Protein AF-A0A8X6F7P1-F1 (afdb_monomer)

pLDDT: mean 84.21, std 10.49, range [50.31, 97.12]

Mean predicted aligned error: 12.17 Å

Radius of gyration: 25.13 Å; Cα contacts (8 Å, |Δi|>4): 102; chains: 1; bounding box: 61×48×55 Å

Secondary structure (DSSP, 8-state):
-HHHHHHHHTTT---------SS--SS---SHHHHHHHHHHHHHHHHTSGGGT---S------GGGT-TTSPPB---HHHHHHHHHHHHHHHHHHHHHHHHHHHHTTS-S---HHHHHHHHHHHHHHHHHHHHHHHHHTT---BTT--GGGGHHHHHHHHTTS---TTHHHHHHHHHHTT-

Foldseek 3Di:
DVVVVCVVCVVPDDDADDDDDQFDDPDDDRDPVSVVVCVVCVQVRCCVPPNNPRDDPDDDDDDCCVVPVPDFDQDADPLNVVLVVLLVQLLCLLVVLLVVLVVVVVVDDPDDPPVLVVVSVVLNVLSVVLNVQSVVLVVPADRTPPGDSCSCVSNQCSSQPPHHNDGSVSVVVSVVSSVVD

Structure (mmCIF, N/CA/C/O backbone):
data_AF-A0A8X6F7P1-F1
#
_entry.id   AF-A0A8X6F7P1-F1
#
loop_
_atom_site.group_PDB
_atom_site.id
_atom_site.type_symbol
_atom_site.label_atom_id
_atom_site.label_alt_id
_atom_site.label_comp_id
_atom_site.label_asym_id
_atom_site.label_entity_id
_atom_site.label_seq_id
_atom_site.pdbx_PDB_ins_code
_atom_site.Cartn_x
_atom_site.Cartn_y
_atom_site.Cartn_z
_atom_site.occupancy
_atom_site.B_iso_or_equiv
_atom_site.auth_seq_id
_atom_site.auth_comp_id
_atom_site.auth_asym_id
_atom_site.auth_atom_id
_atom_site.pdbx_PDB_model_num
ATOM 1 N N . ASN A 1 1 ? 27.007 23.995 25.698 1.00 50.31 1 ASN A N 1
ATOM 2 C CA . ASN A 1 1 ? 27.772 22.918 25.026 1.00 50.31 1 ASN A CA 1
ATOM 3 C C . ASN A 1 1 ? 27.408 22.748 23.554 1.00 50.31 1 ASN A C 1
ATOM 5 O O . ASN A 1 1 ? 28.320 22.518 22.780 1.00 50.31 1 ASN A O 1
ATOM 9 N N . PHE A 1 2 ? 26.145 22.916 23.140 1.00 56.28 2 PHE A N 1
ATOM 10 C CA . PHE A 1 2 ? 25.732 22.734 21.737 1.00 56.28 2 PHE A CA 1
ATOM 11 C C . PHE A 1 2 ? 26.192 23.826 20.756 1.00 56.28 2 PHE A C 1
ATOM 13 O O . PHE A 1 2 ? 26.519 23.504 19.622 1.00 56.28 2 PHE A O 1
ATOM 20 N N . SER A 1 3 ? 26.327 25.081 21.194 1.00 61.41 3 SER A N 1
ATOM 21 C CA . SER A 1 3 ? 26.794 26.184 20.333 1.00 61.41 3 SER A CA 1
ATOM 22 C C . SER A 1 3 ? 28.209 25.966 19.780 1.00 61.41 3 SER A C 1
ATOM 24 O O . SER A 1 3 ? 28.494 26.360 18.658 1.00 61.41 3 SER A O 1
ATOM 26 N N . ARG A 1 4 ? 29.078 25.277 20.536 1.00 63.47 4 ARG A N 1
ATOM 27 C CA . ARG A 1 4 ? 30.415 24.873 20.065 1.00 63.47 4 ARG A CA 1
ATOM 28 C C . ARG A 1 4 ? 30.343 23.816 18.963 1.00 63.47 4 ARG A C 1
ATOM 30 O O . ARG A 1 4 ? 31.041 23.925 17.971 1.00 63.47 4 ARG A O 1
ATOM 37 N N . LEU A 1 5 ? 29.449 22.838 19.113 1.00 64.56 5 LEU A N 1
ATOM 38 C CA . LEU A 1 5 ? 29.264 21.767 18.133 1.00 64.56 5 LEU A CA 1
ATOM 39 C C . LEU A 1 5 ? 28.768 22.306 16.777 1.00 64.56 5 LEU A C 1
ATOM 41 O O . LEU A 1 5 ? 29.170 21.811 15.733 1.00 64.56 5 LEU A O 1
ATOM 45 N N . GLN A 1 6 ? 27.905 23.328 16.792 1.00 64.25 6 GLN A N 1
ATOM 46 C CA . GLN A 1 6 ? 27.397 23.995 15.587 1.00 64.25 6 GLN A CA 1
ATOM 47 C C . GLN A 1 6 ? 28.485 24.806 14.869 1.00 64.25 6 GLN A C 1
ATOM 49 O O . GLN A 1 6 ? 28.527 24.825 13.641 1.00 64.25 6 GLN A O 1
ATOM 54 N N . GLU A 1 7 ? 29.373 25.455 15.625 1.00 71.38 7 GLU A N 1
ATOM 55 C CA . GLU A 1 7 ? 30.511 26.204 15.082 1.00 71.38 7 GLU A CA 1
ATOM 56 C C . GLU A 1 7 ? 31.546 25.264 14.443 1.00 71.38 7 GLU A C 1
ATOM 58 O O . GLU A 1 7 ? 32.006 25.526 13.334 1.00 71.38 7 GLU A O 1
ATOM 63 N N . ASP A 1 8 ? 31.809 24.117 15.076 1.00 70.44 8 ASP A N 1
ATOM 64 C CA . ASP A 1 8 ? 32.764 23.110 14.595 1.00 70.44 8 ASP A CA 1
ATOM 65 C C . ASP A 1 8 ? 32.294 22.366 13.322 1.00 70.44 8 ASP A C 1
ATOM 67 O O . ASP A 1 8 ? 33.112 21.811 12.587 1.00 70.44 8 ASP A O 1
ATOM 71 N N . LEU A 1 9 ? 30.983 22.338 13.040 1.00 68.88 9 LEU A N 1
ATOM 72 C CA . LEU A 1 9 ? 30.378 21.555 11.945 1.00 68.88 9 LEU A CA 1
ATOM 73 C C . LEU A 1 9 ? 29.873 22.392 10.759 1.00 68.88 9 LEU A C 1
ATOM 75 O O . LEU A 1 9 ? 29.399 21.823 9.768 1.00 68.88 9 LEU A O 1
ATOM 79 N N . LYS A 1 10 ? 29.988 23.723 10.840 1.00 66.69 10 LYS A N 1
ATOM 80 C CA . LYS A 1 10 ? 29.401 24.687 9.894 1.00 66.69 10 LYS A CA 1
ATOM 81 C C . LYS A 1 10 ? 29.875 24.521 8.444 1.00 66.69 10 LYS A C 1
ATOM 83 O O . LYS A 1 10 ? 29.101 24.779 7.529 1.00 66.69 10 LYS A O 1
ATOM 88 N N . ASP A 1 11 ? 31.104 24.043 8.248 1.00 68.06 11 ASP A N 1
ATOM 89 C CA . ASP A 1 11 ? 31.711 23.851 6.920 1.00 68.06 11 ASP A CA 1
ATOM 90 C C . ASP A 1 11 ? 31.771 22.372 6.483 1.00 68.06 11 ASP A C 1
ATOM 92 O O . ASP A 1 11 ? 32.213 22.064 5.377 1.00 68.06 11 ASP A O 1
ATOM 96 N N . LEU A 1 12 ? 31.341 21.442 7.346 1.00 64.00 12 LEU A N 1
ATOM 97 C CA . LEU A 1 12 ? 31.466 19.990 7.138 1.00 64.00 12 LEU A CA 1
ATOM 98 C C . LEU A 1 12 ? 30.122 19.275 6.966 1.00 64.00 12 LEU A C 1
ATOM 100 O O . LEU A 1 12 ? 30.100 18.112 6.563 1.00 64.00 12 LEU A O 1
ATOM 104 N N . SER A 1 13 ? 29.004 19.933 7.278 1.00 61.88 13 SER A N 1
ATOM 105 C CA . SER A 1 13 ? 27.685 19.302 7.255 1.00 61.88 13 SER A CA 1
ATOM 106 C C . SER A 1 13 ? 26.588 20.269 6.822 1.00 61.88 13 SER A C 1
ATOM 108 O O . SER A 1 13 ? 26.609 21.446 7.169 1.00 61.88 13 SER A O 1
ATOM 110 N N . ASN A 1 14 ? 25.618 19.750 6.068 1.00 63.03 14 ASN A N 1
ATOM 111 C CA . ASN A 1 14 ? 24.365 20.438 5.792 1.00 63.03 14 ASN A CA 1
ATOM 112 C C . ASN A 1 14 ? 23.310 19.895 6.765 1.00 63.03 14 ASN A C 1
ATOM 114 O O . ASN A 1 14 ? 23.095 18.683 6.812 1.00 63.03 14 ASN A O 1
ATOM 118 N N . LEU A 1 15 ? 22.696 20.768 7.563 1.00 66.56 15 LEU A N 1
ATOM 119 C CA . LEU A 1 15 ? 21.668 20.390 8.529 1.00 66.56 15 LEU A CA 1
ATOM 120 C C . LEU A 1 15 ? 20.291 20.680 7.932 1.00 66.56 15 LEU A C 1
ATOM 122 O O . LEU A 1 15 ? 19.920 21.837 7.756 1.00 66.56 15 LEU A O 1
ATOM 126 N N . GLU A 1 16 ? 19.528 19.627 7.660 1.00 68.50 16 GLU A N 1
ATOM 127 C CA . GLU A 1 16 ? 18.127 19.729 7.259 1.00 68.50 16 GLU A CA 1
ATOM 128 C C . GLU A 1 16 ? 17.238 19.366 8.455 1.00 68.50 16 GLU A C 1
ATOM 130 O O . GLU A 1 16 ? 17.331 18.262 8.998 1.00 68.50 16 GLU A O 1
ATOM 135 N N . ILE A 1 17 ? 16.403 20.309 8.902 1.00 67.38 17 ILE A N 1
ATOM 136 C CA . ILE A 1 17 ? 15.489 20.114 10.033 1.00 67.38 17 ILE A CA 1
ATOM 137 C C . ILE A 1 17 ? 14.098 19.822 9.475 1.00 67.38 17 ILE A C 1
ATOM 139 O O . ILE A 1 17 ? 13.400 20.717 9.009 1.00 67.38 17 ILE A O 1
ATOM 143 N N . ASN A 1 18 ? 13.691 18.558 9.556 1.00 66.50 18 ASN A N 1
ATOM 144 C CA . ASN A 1 18 ? 12.333 18.130 9.242 1.00 66.50 18 ASN A CA 1
ATOM 145 C C . ASN A 1 18 ? 11.535 17.999 10.543 1.00 66.50 18 ASN A C 1
ATOM 147 O O . ASN A 1 18 ? 11.916 17.240 11.434 1.00 66.50 18 ASN A O 1
ATOM 151 N N . TYR A 1 19 ? 10.436 18.743 10.659 1.00 68.38 19 TYR A N 1
ATOM 152 C CA . TYR A 1 19 ? 9.617 18.790 11.869 1.00 68.38 19 TYR A CA 1
ATOM 153 C C . TYR A 1 19 ? 8.137 18.570 11.558 1.00 68.38 19 TYR A C 1
ATOM 155 O O . TYR A 1 19 ? 7.612 19.076 10.567 1.00 68.38 19 TYR A O 1
ATOM 163 N N . TYR A 1 20 ? 7.462 17.849 12.452 1.00 72.81 20 TYR A N 1
ATOM 164 C CA . TYR A 1 20 ? 6.043 17.532 12.363 1.00 72.81 20 TYR A CA 1
ATOM 165 C C . TYR A 1 20 ? 5.375 17.885 13.693 1.00 72.81 20 TYR A C 1
ATOM 167 O O . TYR A 1 20 ? 5.754 17.358 14.739 1.00 72.81 20 TYR A O 1
ATOM 175 N N . ALA A 1 21 ? 4.379 18.771 13.653 1.00 71.38 21 ALA A N 1
ATOM 176 C CA . ALA A 1 21 ? 3.571 19.146 14.810 1.00 71.38 21 ALA A CA 1
ATOM 177 C C . ALA A 1 21 ? 2.099 18.832 14.589 1.00 71.38 21 ALA A C 1
ATOM 179 O O . ALA A 1 21 ? 1.570 18.960 13.488 1.00 71.38 21 ALA A O 1
ATOM 180 N N . THR A 1 22 ? 1.427 18.508 15.690 1.00 70.56 22 THR A N 1
ATOM 181 C CA . THR A 1 22 ? -0.031 18.388 15.762 1.00 70.56 22 THR A CA 1
ATOM 182 C C . THR A 1 22 ? -0.720 19.729 16.035 1.00 70.56 22 THR A C 1
ATOM 184 O O . THR A 1 22 ? -1.926 19.841 15.839 1.00 70.56 22 THR A O 1
ATOM 187 N N . VAL A 1 23 ? 0.025 20.764 16.443 1.00 69.56 23 VAL A N 1
ATOM 188 C CA . VAL A 1 23 ? -0.480 22.127 16.680 1.00 69.56 23 VAL A CA 1
ATOM 189 C C . VAL A 1 23 ? -0.016 23.093 15.576 1.00 69.56 23 VAL A C 1
ATOM 191 O O . VAL A 1 23 ? 1.115 22.964 15.104 1.00 69.56 23 VAL A O 1
ATOM 194 N N . PRO A 1 24 ? -0.844 24.068 15.143 1.00 67.19 24 PRO A N 1
ATOM 195 C CA . PRO A 1 24 ? -0.442 25.039 14.128 1.00 67.19 24 PRO A CA 1
ATOM 196 C C . PRO A 1 24 ? 0.732 25.897 14.606 1.00 67.19 24 PRO A C 1
ATOM 198 O O . PRO A 1 24 ? 0.629 26.609 15.608 1.00 67.19 24 PRO A O 1
ATOM 201 N N . LEU A 1 25 ? 1.837 25.855 13.865 1.00 67.69 25 LEU A N 1
ATOM 202 C CA . LEU A 1 25 ? 3.025 26.644 14.173 1.00 67.69 25 LEU A CA 1
ATOM 203 C C . LEU A 1 25 ? 2.908 28.053 13.597 1.00 67.69 25 LEU A C 1
ATOM 205 O O . LEU A 1 25 ? 2.337 28.263 12.527 1.00 67.69 25 LEU A O 1
ATOM 209 N N . LYS A 1 26 ? 3.529 29.020 14.276 1.00 67.19 26 LYS A N 1
ATOM 210 C CA . LYS A 1 26 ? 3.668 30.391 13.761 1.00 67.19 26 LYS A CA 1
ATOM 211 C C . LYS A 1 26 ? 4.864 30.565 12.810 1.00 67.19 26 LYS A C 1
ATOM 213 O O . LYS A 1 26 ? 4.950 31.597 12.153 1.00 67.19 26 LYS A O 1
ATOM 218 N N . GLY A 1 27 ? 5.748 29.568 12.702 1.00 67.25 27 GLY A N 1
ATOM 219 C CA . GLY A 1 27 ? 6.901 29.563 11.796 1.00 67.25 27 GLY A CA 1
ATOM 220 C C . GLY A 1 27 ? 7.551 28.180 11.693 1.00 67.25 27 GLY A C 1
ATOM 221 O O . GLY A 1 27 ? 7.449 27.381 12.622 1.00 67.25 27 GLY A O 1
ATOM 222 N N . VAL A 1 28 ? 8.186 27.890 10.552 1.00 68.94 28 VAL A N 1
ATOM 223 C CA . VAL A 1 28 ? 8.936 26.642 10.317 1.00 68.94 28 VAL A CA 1
ATOM 224 C C . VAL A 1 28 ? 10.397 26.869 10.717 1.00 68.94 28 VAL A C 1
ATOM 226 O O . VAL A 1 28 ? 11.017 27.788 10.172 1.00 68.94 28 VAL A O 1
ATOM 229 N N . PRO A 1 29 ? 10.956 26.088 11.660 1.00 73.56 29 PRO A N 1
ATOM 230 C CA . PRO A 1 29 ? 12.326 26.287 12.105 1.00 73.56 29 PRO A CA 1
ATOM 231 C C . PRO A 1 29 ? 13.315 25.770 11.055 1.00 73.56 29 PRO A C 1
ATOM 233 O O . PRO A 1 29 ? 13.412 24.570 10.818 1.00 73.56 29 PRO A O 1
ATOM 236 N N . ASN A 1 30 ? 14.078 26.679 10.449 1.00 73.25 30 ASN A N 1
ATOM 237 C CA . ASN A 1 30 ? 15.130 26.339 9.480 1.00 73.25 30 ASN A CA 1
ATOM 238 C C . ASN A 1 30 ? 16.544 26.499 10.067 1.00 73.25 30 ASN A C 1
ATOM 240 O O . ASN A 1 30 ? 17.535 26.256 9.383 1.00 73.25 30 ASN A O 1
ATOM 244 N N . THR A 1 31 ? 16.651 26.932 11.327 1.00 78.56 31 THR A N 1
ATOM 245 C CA . THR A 1 31 ? 17.910 27.046 12.078 1.00 78.56 31 THR A CA 1
ATOM 246 C C . THR A 1 31 ? 17.776 26.421 13.462 1.00 78.56 31 THR A C 1
ATOM 248 O O . THR A 1 31 ? 16.670 26.267 13.986 1.00 78.56 31 THR A O 1
ATOM 251 N N . MET A 1 32 ? 18.905 26.093 14.088 1.00 76.19 32 MET A N 1
ATOM 252 C CA . MET A 1 32 ? 18.914 25.533 15.440 1.00 76.19 32 MET A CA 1
ATOM 253 C C . MET A 1 32 ? 18.328 26.510 16.469 1.00 76.19 32 MET A C 1
ATOM 255 O O . MET A 1 32 ? 17.594 26.102 17.362 1.00 76.19 32 MET A O 1
ATOM 259 N N . GLU A 1 33 ? 18.600 27.806 16.318 1.00 80.12 33 GLU A N 1
ATOM 260 C CA . GLU A 1 33 ? 18.053 28.853 17.181 1.00 80.12 33 GLU A CA 1
ATOM 261 C C . GLU A 1 33 ? 16.525 28.902 17.069 1.00 80.12 33 GLU A C 1
ATOM 263 O O . GLU A 1 33 ? 15.836 28.840 18.082 1.00 80.12 33 GLU A O 1
ATOM 268 N N . SER A 1 34 ? 15.988 28.883 15.843 1.00 78.50 34 SER A N 1
ATOM 269 C CA . SER A 1 34 ? 14.537 28.858 15.620 1.00 78.50 34 SER A CA 1
ATOM 270 C C . SER A 1 34 ? 13.872 27.573 16.130 1.00 78.50 34 SER A C 1
ATOM 272 O O . SER A 1 34 ? 12.712 27.592 16.535 1.00 78.50 34 SER A O 1
ATOM 274 N N . LEU A 1 35 ? 14.602 26.450 16.147 1.00 80.56 35 LEU A N 1
ATOM 275 C CA . LEU A 1 35 ? 14.122 25.201 16.733 1.00 80.56 35 LEU A CA 1
ATOM 276 C C . LEU A 1 35 ? 14.047 25.297 18.263 1.00 80.56 35 LEU A C 1
ATOM 278 O O . LEU A 1 35 ? 13.086 24.813 18.855 1.00 80.56 35 LEU A O 1
ATOM 282 N N . MET A 1 36 ? 15.031 25.930 18.905 1.00 84.00 36 MET A N 1
ATOM 283 C CA . MET A 1 36 ? 15.007 26.163 20.351 1.00 84.00 36 MET A CA 1
ATOM 284 C C . MET A 1 36 ? 13.869 27.108 20.746 1.00 84.00 36 MET A C 1
ATOM 286 O O . MET A 1 36 ? 13.115 26.784 21.659 1.00 84.00 36 MET A O 1
ATOM 290 N N . GLU A 1 37 ? 13.684 28.207 20.009 1.00 84.50 37 GLU A N 1
ATOM 291 C CA . GLU A 1 37 ? 12.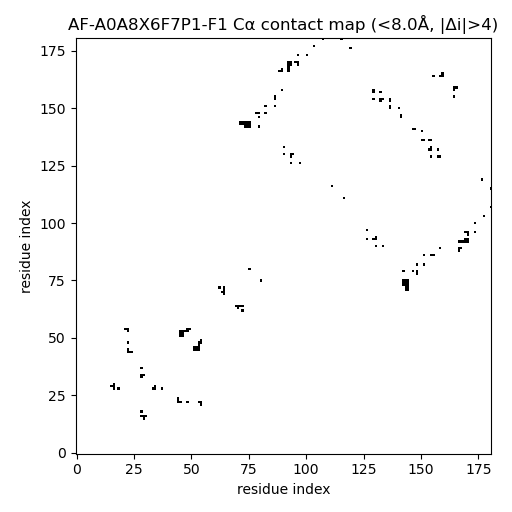545 29.118 20.193 1.00 84.50 37 GLU A CA 1
ATOM 292 C C . GLU A 1 37 ? 11.210 28.377 20.046 1.00 84.50 37 GLU A C 1
ATOM 294 O O . GLU A 1 37 ? 10.303 28.552 20.857 1.00 84.50 37 GLU A O 1
ATOM 299 N N . LEU A 1 38 ? 11.102 27.473 19.065 1.00 82.69 38 LEU A N 1
ATOM 300 C CA . LEU A 1 38 ? 9.909 26.653 18.879 1.00 82.69 38 LEU A CA 1
ATOM 301 C C . LEU A 1 38 ? 9.602 25.776 20.104 1.00 82.69 38 LEU A C 1
ATOM 303 O O . LEU A 1 38 ? 8.442 25.664 20.502 1.00 82.69 38 LEU A O 1
ATOM 307 N N . VAL A 1 39 ? 10.624 25.145 20.690 1.00 82.75 39 VAL A N 1
ATOM 308 C CA . VAL A 1 39 ? 10.477 24.307 21.892 1.00 82.75 39 VAL A CA 1
ATOM 309 C C . VAL A 1 39 ? 10.067 25.151 23.099 1.00 82.75 39 VAL A C 1
ATOM 311 O O . VAL A 1 39 ? 9.197 24.735 23.865 1.00 82.75 39 VAL A O 1
ATOM 314 N N . GLU A 1 40 ? 10.657 26.334 23.258 1.00 86.25 40 GLU A N 1
ATOM 315 C CA . GLU A 1 40 ? 10.331 27.265 24.343 1.00 86.25 40 GLU A CA 1
ATOM 316 C C . GLU A 1 40 ? 8.897 27.801 24.232 1.00 86.25 40 GLU A C 1
ATOM 318 O O . GLU A 1 40 ? 8.183 27.875 25.234 1.00 86.25 40 GLU A O 1
ATOM 323 N N . ASP A 1 41 ? 8.437 28.088 23.014 1.00 85.44 41 ASP A N 1
ATOM 324 C CA . ASP A 1 41 ? 7.096 28.611 22.746 1.00 85.44 41 ASP A CA 1
ATOM 325 C C . ASP A 1 41 ? 6.002 27.534 22.716 1.00 85.44 41 ASP A C 1
ATOM 327 O O . ASP A 1 41 ? 4.806 27.858 22.719 1.00 85.44 41 ASP A O 1
ATOM 331 N N . PHE A 1 42 ? 6.371 26.251 22.704 1.00 82.25 42 PHE A N 1
ATOM 332 C CA . PHE A 1 42 ? 5.432 25.137 22.573 1.00 82.25 42 PHE A CA 1
ATOM 333 C C . PHE A 1 42 ? 4.287 25.143 23.612 1.00 82.25 42 PHE A C 1
ATOM 335 O O . PHE A 1 42 ? 3.132 24.932 23.219 1.00 82.25 42 PHE A O 1
ATOM 342 N N . PRO A 1 43 ? 4.510 25.439 24.913 1.00 84.81 43 PRO A N 1
ATOM 343 C CA . PRO A 1 43 ? 3.424 25.538 25.891 1.00 84.81 43 PRO A CA 1
ATOM 344 C C . PRO A 1 43 ? 2.405 26.630 25.539 1.00 84.81 43 PRO A C 1
ATOM 346 O O . 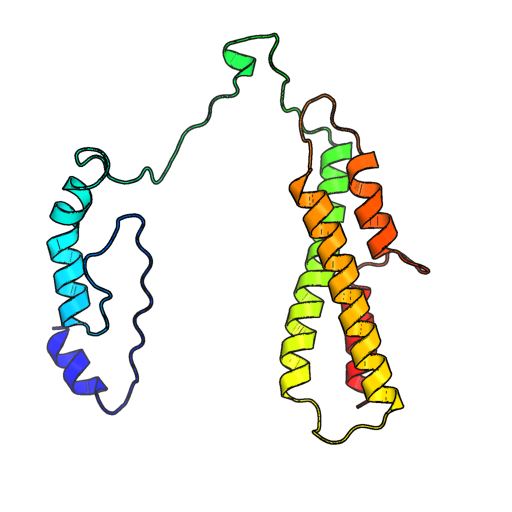PRO A 1 43 ? 1.198 26.407 25.631 1.00 84.81 43 PRO A O 1
ATOM 349 N N . THR A 1 44 ? 2.878 27.791 25.077 1.00 85.50 44 THR A N 1
ATOM 350 C CA . THR A 1 44 ? 2.025 28.909 24.645 1.00 85.50 44 THR A CA 1
ATOM 351 C C . THR A 1 44 ? 1.226 28.535 23.400 1.00 85.50 44 THR A C 1
ATOM 353 O O . THR A 1 44 ? 0.044 28.855 23.296 1.00 85.50 44 THR A O 1
ATOM 356 N N . GLN A 1 45 ? 1.842 27.818 22.459 1.00 81.94 45 GLN A N 1
ATOM 357 C CA . GLN A 1 45 ? 1.159 27.328 21.261 1.00 81.94 45 GLN A CA 1
ATOM 358 C C . GLN A 1 45 ? 0.090 26.282 21.606 1.00 81.94 45 GLN A C 1
ATOM 360 O O . GLN A 1 45 ? -1.014 26.331 21.068 1.00 81.94 45 GLN A O 1
ATOM 365 N N . THR A 1 46 ? 0.369 25.395 22.562 1.00 81.88 46 THR A N 1
ATOM 366 C CA . THR A 1 46 ? -0.587 24.378 23.027 1.00 81.88 46 THR A CA 1
ATOM 367 C C . THR A 1 46 ? -1.813 25.012 23.687 1.00 81.88 46 THR A C 1
ATOM 369 O O . THR A 1 46 ? -2.927 24.540 23.469 1.00 81.88 46 THR A O 1
ATOM 372 N N . GLN A 1 47 ? -1.650 26.129 24.412 1.00 85.06 47 GLN A N 1
ATOM 373 C CA . GLN A 1 47 ? -2.769 26.886 25.000 1.00 85.06 47 GLN A CA 1
ATOM 374 C C . GLN A 1 47 ? -3.796 27.368 23.968 1.00 85.06 47 GLN A C 1
ATOM 376 O O . GLN A 1 47 ? -4.982 27.474 24.280 1.00 85.06 47 GLN A O 1
ATOM 381 N N . LEU A 1 48 ? -3.358 27.631 22.735 1.00 82.75 48 LEU A N 1
ATOM 382 C CA . LEU A 1 48 ? -4.228 28.088 21.651 1.00 82.75 48 LEU A CA 1
ATOM 383 C C . LEU A 1 48 ? -5.095 26.965 21.065 1.00 82.75 48 LEU A C 1
ATOM 385 O O . LEU A 1 48 ? -6.042 27.247 20.333 1.00 82.75 48 LEU A O 1
ATOM 389 N N . VAL A 1 49 ? -4.790 25.702 21.372 1.00 80.44 49 VAL A N 1
ATOM 390 C CA . VAL A 1 49 ? -5.474 24.534 20.814 1.00 80.44 49 VAL A CA 1
ATOM 391 C C . VAL A 1 49 ? -6.330 23.872 21.887 1.00 80.44 49 VAL A C 1
ATOM 393 O O . VAL A 1 49 ? -5.843 23.502 22.954 1.00 80.44 49 VAL A O 1
ATOM 396 N N . ASN A 1 50 ? -7.623 23.705 21.591 1.00 79.94 50 ASN A N 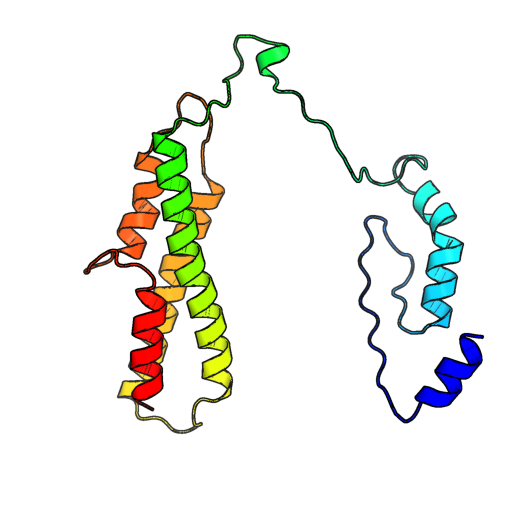1
ATOM 397 C CA . ASN A 1 50 ? -8.576 23.000 22.453 1.00 79.94 50 ASN A CA 1
ATOM 398 C C . ASN A 1 50 ? -8.561 23.502 23.916 1.00 79.94 50 ASN A C 1
ATOM 400 O O . ASN A 1 50 ? -8.486 22.715 24.857 1.00 79.94 50 ASN A O 1
ATOM 404 N N . ASN A 1 51 ? -8.563 24.828 24.110 1.00 84.56 51 ASN A N 1
ATOM 405 C CA . ASN A 1 51 ? -8.487 25.483 25.427 1.00 84.56 51 ASN A CA 1
ATOM 406 C C . ASN A 1 51 ? -7.277 25.052 26.282 1.00 84.56 51 ASN A C 1
ATOM 408 O O . ASN A 1 51 ? -7.368 24.973 27.506 1.00 84.56 51 ASN A O 1
ATOM 412 N N . GLY A 1 52 ? -6.147 24.748 25.639 1.00 81.44 52 GLY A N 1
ATOM 413 C CA . GLY A 1 52 ? -4.911 24.336 26.302 1.00 81.44 52 GLY A CA 1
ATOM 414 C C . GLY A 1 52 ? -4.798 22.859 26.637 1.00 81.44 52 GLY A C 1
ATOM 415 O O . GLY A 1 52 ? -3.809 22.455 27.242 1.00 81.44 52 GLY A O 1
ATOM 416 N N . ILE A 1 53 ? -5.758 22.046 26.199 1.00 80.56 53 ILE A N 1
ATOM 417 C CA . ILE A 1 53 ? -5.676 20.583 26.275 1.00 80.56 53 ILE A CA 1
ATOM 418 C C . ILE A 1 53 ? -4.748 20.040 25.173 1.00 80.56 53 ILE A C 1
ATOM 420 O O . ILE A 1 53 ? -4.186 18.955 25.312 1.00 80.56 53 ILE A O 1
ATOM 424 N N . GLY A 1 54 ? -4.547 20.804 24.093 1.00 83.31 54 GLY A N 1
ATOM 425 C CA . GLY A 1 54 ? -3.769 20.371 22.937 1.00 83.31 54 GLY A CA 1
ATOM 426 C C . GLY A 1 54 ? -4.525 19.367 22.061 1.00 83.31 54 GLY A C 1
ATOM 427 O O . GLY A 1 54 ? -5.754 19.260 22.117 1.00 83.31 54 GLY A O 1
ATOM 428 N N . VAL A 1 55 ? -3.779 18.650 21.219 1.00 82.31 55 VAL A N 1
ATOM 429 C CA . VAL A 1 55 ? -4.321 17.600 20.344 1.00 82.31 55 VAL A CA 1
ATOM 430 C C . VAL A 1 55 ? -4.162 16.236 21.023 1.00 82.31 55 VAL A C 1
ATOM 432 O O . VAL A 1 55 ? -3.050 15.918 21.451 1.00 82.31 55 VAL A O 1
ATOM 435 N N . PRO A 1 56 ? -5.229 15.421 21.126 1.00 81.44 56 PRO A N 1
ATOM 436 C CA . PRO A 1 56 ? -5.138 14.072 21.676 1.00 81.44 56 PRO A CA 1
ATOM 437 C C . PRO A 1 56 ? -4.091 13.230 20.937 1.00 81.44 56 PRO A C 1
ATOM 439 O O . PRO A 1 56 ? -4.152 13.097 19.717 1.00 81.44 56 PRO A O 1
ATOM 442 N N . LEU A 1 57 ? -3.142 12.658 21.682 1.00 80.00 57 LEU A N 1
ATOM 443 C CA . LEU A 1 57 ? -2.155 11.715 21.138 1.00 80.00 57 LEU A CA 1
ATOM 444 C C . LEU A 1 57 ? -2.670 10.276 21.162 1.00 80.00 57 LEU A C 1
ATOM 446 O O . LEU A 1 57 ? -2.397 9.508 20.248 1.00 80.00 57 LEU A O 1
ATOM 450 N N . ASN A 1 58 ? -3.427 9.933 22.204 1.00 80.75 58 ASN A N 1
ATOM 451 C CA . ASN A 1 58 ? -4.014 8.617 22.399 1.00 80.75 58 ASN A CA 1
ATOM 452 C C . ASN A 1 58 ? -5.514 8.774 22.632 1.00 80.75 58 ASN A C 1
ATOM 454 O O . ASN A 1 58 ? -5.946 9.685 23.343 1.00 80.75 58 ASN A O 1
ATOM 458 N N . MET A 1 59 ? -6.293 7.866 22.058 1.00 80.50 59 MET A N 1
ATOM 459 C CA . MET A 1 59 ? -7.723 7.754 22.305 1.00 80.50 59 MET A CA 1
ATOM 460 C C . MET A 1 59 ? -8.046 6.299 22.608 1.00 80.50 59 MET A C 1
ATOM 462 O O . MET A 1 59 ? -7.618 5.401 21.886 1.00 80.50 59 MET A O 1
ATOM 466 N N . GLU A 1 60 ? -8.813 6.076 23.667 1.00 81.69 60 GLU A N 1
ATOM 467 C CA . GLU A 1 60 ? -9.403 4.773 23.940 1.00 81.69 60 GLU A CA 1
ATOM 468 C C . GLU A 1 60 ? -10.771 4.722 23.267 1.00 81.69 60 GLU A C 1
ATOM 470 O O . GLU A 1 60 ? -11.640 5.560 23.522 1.00 81.69 60 GLU A O 1
ATOM 475 N N . LEU A 1 61 ? -10.946 3.756 22.370 1.00 81.31 61 LEU A N 1
ATOM 476 C CA . LEU A 1 61 ? -12.208 3.525 21.685 1.00 81.31 61 LEU A CA 1
ATOM 477 C C . LEU A 1 61 ? -12.924 2.359 22.356 1.00 81.31 61 LEU A C 1
ATOM 479 O O . LEU A 1 61 ? -12.346 1.292 22.555 1.00 81.31 61 LEU A O 1
ATOM 483 N N . PHE A 1 62 ? -14.198 2.565 22.675 1.00 80.75 62 PHE A N 1
ATOM 484 C CA . PHE A 1 62 ? -15.085 1.513 23.151 1.00 80.75 62 PHE A CA 1
ATOM 485 C C . PHE A 1 62 ? -16.076 1.158 22.043 1.00 80.75 62 PHE A C 1
ATOM 487 O O . PHE A 1 62 ? -16.634 2.068 21.421 1.00 80.75 62 PHE A O 1
ATOM 494 N N . PRO A 1 63 ? -16.314 -0.137 21.776 1.00 79.62 63 PRO A N 1
ATOM 495 C CA . PRO A 1 63 ? -17.259 -0.531 20.746 1.00 79.62 63 PRO A CA 1
ATOM 496 C C . PRO A 1 63 ? -18.664 -0.074 21.142 1.00 79.62 63 PRO A C 1
ATOM 498 O O . PRO A 1 63 ? -19.114 -0.308 22.264 1.00 79.62 63 PRO A O 1
ATOM 501 N N . LEU A 1 64 ? -19.382 0.548 20.205 1.00 82.62 64 LEU A N 1
ATOM 502 C CA . LEU A 1 64 ? -20.761 0.998 20.426 1.00 82.62 64 LEU A CA 1
ATOM 503 C C . LEU A 1 64 ? -21.698 -0.163 20.782 1.00 82.62 64 LEU A C 1
ATOM 505 O O . LEU A 1 64 ? -22.637 0.027 21.549 1.00 82.62 64 LEU A O 1
ATOM 509 N N . SER A 1 65 ? -21.374 -1.379 20.332 1.00 80.75 65 SER A N 1
ATOM 510 C CA . SER A 1 65 ? -22.079 -2.606 20.706 1.00 80.75 65 SER A CA 1
ATOM 511 C C . SER A 1 65 ? -22.032 -2.929 22.210 1.00 80.75 65 SER A C 1
ATOM 513 O O . SER A 1 65 ? -22.769 -3.793 22.679 1.00 80.75 65 SER A O 1
ATOM 515 N N . ALA A 1 66 ? -21.137 -2.290 22.977 1.00 81.19 66 ALA A N 1
ATOM 516 C CA . ALA A 1 66 ? -21.110 -2.382 24.439 1.00 81.19 66 ALA A CA 1
ATOM 517 C C . ALA A 1 66 ? -22.151 -1.471 25.113 1.00 81.19 66 ALA A C 1
ATOM 519 O O . ALA A 1 66 ? -22.475 -1.679 26.280 1.00 81.19 66 ALA A O 1
ATOM 520 N N . LEU A 1 67 ? -22.653 -0.464 24.393 1.00 85.19 67 LEU A N 1
ATOM 521 C CA . LEU A 1 67 ? -23.661 0.488 24.861 1.00 85.19 67 LEU A CA 1
ATOM 522 C C . LEU A 1 67 ? -25.054 0.164 24.308 1.00 85.19 67 LEU A C 1
ATOM 524 O O . LEU A 1 67 ? -26.042 0.379 25.007 1.00 85.19 67 LEU A O 1
ATOM 528 N N . ASP A 1 68 ? -25.127 -0.363 23.085 1.00 83.44 68 ASP A N 1
ATOM 529 C CA . ASP A 1 68 ? -26.368 -0.707 22.392 1.00 83.44 68 ASP A CA 1
ATOM 530 C C . ASP A 1 68 ? -26.218 -2.042 21.646 1.00 83.44 68 ASP A C 1
ATOM 532 O O . ASP A 1 68 ? -25.321 -2.211 20.823 1.00 83.44 68 ASP A O 1
ATOM 536 N N . ALA A 1 69 ? -27.094 -3.002 21.944 1.00 80.31 69 ALA A N 1
ATOM 537 C CA . ALA A 1 69 ? -27.045 -4.339 21.359 1.00 80.31 69 ALA A CA 1
ATOM 538 C C . ALA A 1 69 ? -27.451 -4.376 19.876 1.00 80.31 69 ALA A C 1
ATOM 540 O O . ALA A 1 69 ? -27.107 -5.346 19.202 1.00 80.31 69 ALA A O 1
ATOM 541 N N . ASP A 1 70 ? -28.140 -3.344 19.379 1.00 83.56 70 ASP A N 1
ATOM 542 C CA . ASP A 1 70 ? -28.589 -3.255 17.985 1.00 83.56 70 ASP A CA 1
ATOM 543 C C . ASP A 1 70 ? -27.485 -2.743 17.038 1.00 83.56 70 ASP A C 1
ATOM 545 O O . ASP A 1 70 ? -27.639 -2.772 15.815 1.00 83.56 70 ASP A O 1
ATOM 549 N N . VAL A 1 71 ? -26.348 -2.288 17.580 1.00 81.50 71 VAL A N 1
ATOM 550 C CA . VAL A 1 71 ? -25.197 -1.855 16.779 1.00 81.50 71 VAL A CA 1
ATOM 551 C C . VAL A 1 71 ? -24.363 -3.070 16.349 1.00 81.50 71 VAL A C 1
ATOM 553 O O . VAL A 1 71 ? -24.004 -3.883 17.211 1.00 81.50 71 VAL A O 1
ATOM 556 N N . PRO A 1 72 ? -23.996 -3.190 15.051 1.00 74.88 72 PRO A N 1
ATOM 557 C CA . PRO A 1 72 ? -23.212 -4.312 14.549 1.00 74.88 72 PRO A CA 1
ATOM 558 C C . PRO A 1 72 ? -21.928 -4.517 15.343 1.00 74.88 72 PRO A C 1
ATOM 560 O O . PRO A 1 72 ? -21.191 -3.571 15.643 1.00 74.88 72 PRO A O 1
ATOM 563 N N . ARG A 1 73 ? -21.650 -5.776 15.676 1.00 74.25 73 ARG A N 1
ATOM 564 C CA . ARG A 1 73 ? -20.386 -6.146 16.300 1.00 74.25 73 ARG A CA 1
ATOM 565 C C . ARG A 1 73 ? -19.329 -6.281 15.219 1.00 74.25 73 ARG A C 1
ATOM 567 O O . ARG A 1 73 ? -19.577 -6.818 14.145 1.00 74.25 73 ARG A O 1
ATOM 574 N N . PHE A 1 74 ? -18.130 -5.814 15.524 1.00 70.62 74 PHE A N 1
ATOM 575 C CA . PHE A 1 74 ? -16.955 -6.143 14.734 1.00 70.62 74 PHE A CA 1
ATOM 576 C C . PHE A 1 74 ? -16.420 -7.469 15.266 1.00 70.62 74 PHE A C 1
ATOM 578 O O . PHE A 1 74 ? -15.928 -7.542 16.394 1.00 70.62 74 PHE A O 1
ATOM 585 N N . LEU A 1 75 ? -16.605 -8.531 14.487 1.00 65.25 75 LEU A N 1
ATOM 586 C CA . LEU A 1 75 ? -16.102 -9.865 14.785 1.00 65.25 75 LEU A CA 1
ATOM 587 C C . LEU A 1 75 ? -15.330 -10.346 13.564 1.00 65.25 75 LEU A C 1
ATOM 589 O O . LEU A 1 75 ? -15.912 -10.834 12.598 1.00 65.25 75 LEU A O 1
ATOM 593 N N . GLU A 1 76 ? -14.010 -10.207 13.614 1.00 66.94 76 GLU A N 1
ATOM 594 C CA . GLU A 1 76 ? -13.136 -10.742 12.578 1.00 66.94 76 GLU A CA 1
ATOM 595 C C . GLU A 1 76 ? -13.245 -12.270 12.564 1.00 66.94 76 GLU A C 1
ATOM 597 O O . GLU A 1 76 ? -12.838 -12.968 13.497 1.00 66.94 76 GLU A O 1
ATOM 602 N N . SER A 1 77 ? -13.841 -12.808 11.500 1.00 78.06 77 SER A N 1
ATOM 603 C CA . SER A 1 77 ? -13.842 -14.249 11.279 1.00 78.06 77 SER A CA 1
ATOM 604 C C . SER A 1 77 ? -12.462 -14.694 10.797 1.00 78.06 77 SER A C 1
ATOM 606 O O . SER A 1 77 ? -11.786 -13.971 10.068 1.00 78.06 77 SER A O 1
ATOM 608 N N . LYS A 1 78 ? -12.051 -15.923 11.133 1.00 81.38 78 LYS A N 1
ATOM 609 C CA . LYS A 1 78 ? -10.778 -16.477 10.640 1.00 81.38 78 LYS A CA 1
ATOM 610 C C . LYS A 1 78 ? -10.680 -16.440 9.109 1.00 81.38 78 LYS A C 1
ATOM 612 O O . LYS A 1 78 ? -9.621 -16.150 8.575 1.00 81.38 78 LYS A O 1
ATOM 617 N N . ALA A 1 79 ? -11.790 -16.698 8.416 1.00 83.50 79 ALA A N 1
ATOM 618 C CA . ALA A 1 79 ? -11.829 -16.633 6.960 1.00 83.50 79 ALA A CA 1
ATOM 619 C C . ALA A 1 79 ? -11.551 -15.214 6.443 1.00 83.50 79 ALA A C 1
ATOM 621 O O . ALA A 1 79 ? -10.845 -15.066 5.454 1.00 83.50 79 ALA A O 1
ATOM 622 N N . LEU A 1 80 ? -12.074 -14.185 7.115 1.00 86.81 80 LEU A N 1
ATOM 623 C CA . LEU A 1 80 ? -11.824 -12.789 6.762 1.00 86.81 80 LEU A CA 1
ATOM 624 C C . LEU A 1 80 ? -10.356 -12.412 6.992 1.00 86.81 80 LEU A C 1
ATOM 626 O O . LEU A 1 80 ? -9.756 -11.791 6.123 1.00 86.81 80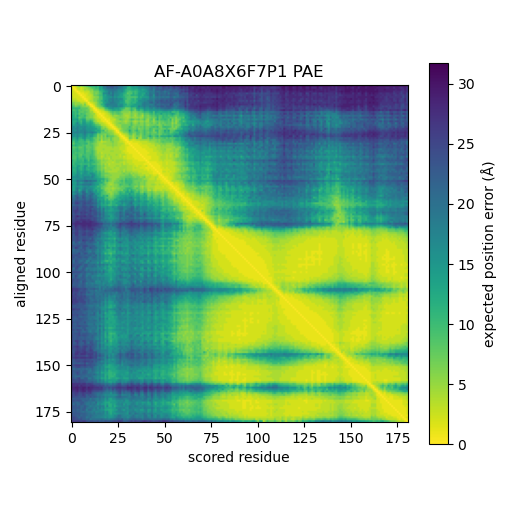 LEU A O 1
ATOM 630 N N . VAL A 1 81 ? -9.771 -12.853 8.110 1.00 87.62 81 VAL A N 1
ATOM 631 C CA . VAL A 1 81 ? -8.344 -12.656 8.419 1.00 87.62 81 VAL A CA 1
ATOM 632 C C . VAL A 1 81 ? -7.456 -13.289 7.348 1.00 87.62 81 VAL A C 1
ATOM 634 O O . VAL A 1 81 ? -6.594 -12.610 6.805 1.00 87.62 81 VAL A O 1
ATOM 637 N N . ASP A 1 82 ? -7.722 -14.540 6.961 1.00 89.94 82 ASP A N 1
ATOM 638 C CA . ASP A 1 82 ? -6.934 -15.221 5.924 1.00 89.94 82 ASP A CA 1
ATOM 639 C C . ASP A 1 82 ? -6.984 -14.462 4.572 1.00 89.94 82 ASP A C 1
ATOM 641 O O . ASP A 1 82 ? -5.997 -14.433 3.834 1.00 89.94 82 ASP A O 1
ATOM 645 N N . GLN A 1 83 ? -8.118 -13.828 4.234 1.00 92.12 83 GLN A N 1
ATOM 646 C CA . GLN A 1 83 ? -8.219 -12.990 3.029 1.00 92.12 83 GLN A CA 1
ATOM 647 C C . GLN A 1 83 ? -7.507 -11.641 3.180 1.00 92.12 83 GLN A C 1
ATOM 649 O O . GLN A 1 83 ? -6.930 -11.158 2.207 1.00 92.12 83 GLN A O 1
ATOM 654 N N . LEU A 1 84 ? -7.531 -11.034 4.370 1.00 92.25 84 LEU A N 1
ATOM 655 C CA . LEU A 1 84 ? -6.809 -9.792 4.652 1.00 92.25 84 LEU A CA 1
ATOM 656 C C . LEU A 1 84 ? -5.296 -9.995 4.548 1.00 92.25 84 LEU A C 1
ATOM 658 O O . LEU A 1 84 ? -4.639 -9.200 3.882 1.00 92.25 84 LEU A O 1
ATOM 662 N N . ASP A 1 85 ? -4.769 -11.090 5.099 1.00 93.44 85 ASP A N 1
ATOM 663 C CA . ASP A 1 85 ? -3.347 -11.440 4.998 1.00 93.44 85 ASP A CA 1
ATOM 664 C C . ASP A 1 85 ? -2.922 -11.617 3.528 1.00 93.44 85 ASP A C 1
ATOM 666 O O . ASP A 1 85 ? -1.862 -11.150 3.097 1.00 93.44 85 ASP A O 1
ATOM 670 N N . LEU A 1 86 ? -3.768 -12.270 2.720 1.00 93.62 86 LEU A N 1
ATOM 671 C CA . LEU A 1 86 ? -3.522 -12.426 1.287 1.00 93.62 86 LEU A CA 1
ATOM 672 C C . LEU A 1 86 ? -3.572 -11.081 0.550 1.00 93.62 86 LEU A C 1
ATOM 674 O O . LEU A 1 86 ? -2.718 -10.817 -0.301 1.00 93.62 86 LEU A O 1
ATOM 678 N N . LEU A 1 87 ? -4.558 -10.238 0.867 1.00 94.69 87 LEU A N 1
ATOM 679 C CA . LEU A 1 87 ? -4.703 -8.900 0.300 1.00 94.69 87 LEU A CA 1
ATOM 680 C C . LEU A 1 87 ? -3.480 -8.034 0.618 1.00 94.69 87 LEU A C 1
ATOM 682 O O . LEU A 1 87 ? -2.948 -7.391 -0.286 1.00 94.69 87 LEU A O 1
ATOM 686 N N . GLU A 1 88 ? -3.015 -8.048 1.868 1.00 95.31 88 GLU A N 1
ATOM 687 C CA . GLU A 1 88 ? -1.822 -7.328 2.316 1.00 95.31 88 GLU A CA 1
ATOM 688 C C . GLU A 1 88 ? -0.583 -7.802 1.555 1.00 95.31 88 GLU A C 1
ATOM 690 O O . GLU A 1 88 ? 0.093 -6.992 0.922 1.00 95.31 88 GLU A O 1
ATOM 695 N N . SER A 1 89 ? -0.340 -9.116 1.504 1.00 95.69 89 SER A N 1
ATOM 696 C CA . SER A 1 89 ? 0.814 -9.678 0.796 1.00 95.69 89 SER A CA 1
ATOM 697 C C . SER A 1 89 ? 0.847 -9.293 -0.689 1.00 95.69 89 SER A C 1
ATOM 699 O O . SER A 1 89 ? 1.898 -8.923 -1.217 1.00 95.69 89 SER A O 1
ATOM 701 N N . GLN A 1 90 ? -0.296 -9.349 -1.376 1.00 95.75 90 GLN A N 1
ATOM 702 C CA . GLN A 1 90 ? -0.386 -8.961 -2.786 1.00 95.75 90 GLN A CA 1
ATOM 703 C C . GLN A 1 90 ? -0.211 -7.453 -2.985 1.00 95.75 90 GLN A C 1
ATOM 705 O O . GLN A 1 90 ? 0.420 -7.017 -3.954 1.00 95.75 90 GLN A O 1
ATOM 710 N N . PHE A 1 91 ? -0.755 -6.646 -2.074 1.00 96.12 91 PHE A N 1
ATOM 711 C CA . PHE A 1 91 ? -0.612 -5.199 -2.125 1.00 96.12 91 PHE A CA 1
ATOM 712 C C . PHE A 1 91 ? 0.833 -4.761 -1.885 1.00 96.12 91 PHE A C 1
ATOM 714 O O . PHE A 1 91 ? 1.327 -3.860 -2.570 1.00 96.12 91 PHE A O 1
ATOM 721 N N . ASP A 1 92 ? 1.529 -5.429 -0.971 1.00 96.50 92 ASP A N 1
ATOM 722 C CA . ASP A 1 92 ? 2.938 -5.192 -0.695 1.00 96.50 92 ASP A CA 1
ATOM 723 C C . ASP A 1 92 ? 3.823 -5.521 -1.897 1.00 96.50 92 ASP A C 1
ATOM 725 O O . ASP A 1 92 ? 4.684 -4.707 -2.230 1.00 96.50 92 ASP A O 1
ATOM 729 N N . ASP A 1 93 ? 3.570 -6.620 -2.622 1.00 96.75 93 ASP A N 1
ATOM 730 C CA . A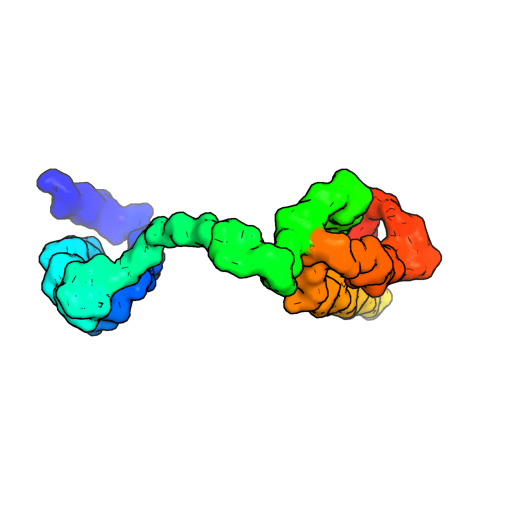SP A 1 93 ? 4.262 -6.904 -3.893 1.00 96.75 93 ASP A CA 1
ATOM 731 C C . ASP A 1 93 ? 4.086 -5.745 -4.886 1.00 96.75 93 ASP A C 1
ATOM 733 O O . ASP A 1 93 ? 5.064 -5.242 -5.444 1.00 96.75 93 ASP A O 1
ATOM 737 N N . ILE A 1 94 ? 2.857 -5.245 -5.064 1.00 96.31 94 ILE A N 1
ATOM 738 C CA . ILE A 1 94 ? 2.587 -4.117 -5.971 1.00 96.31 94 ILE A CA 1
ATOM 739 C C . ILE A 1 94 ? 3.349 -2.865 -5.521 1.00 96.31 94 ILE A C 1
ATOM 741 O O . ILE A 1 94 ? 4.005 -2.213 -6.337 1.00 96.31 94 ILE A O 1
ATOM 745 N N . ARG A 1 95 ? 3.283 -2.507 -4.235 1.00 96.38 95 ARG A N 1
ATOM 746 C CA . ARG A 1 95 ? 3.927 -1.296 -3.702 1.00 96.38 95 ARG A CA 1
ATOM 747 C C . ARG A 1 95 ? 5.446 -1.378 -3.760 1.00 96.38 95 ARG A C 1
ATOM 749 O O . ARG A 1 95 ? 6.083 -0.415 -4.191 1.00 96.38 95 ARG A O 1
ATOM 756 N N . ALA A 1 96 ? 6.015 -2.510 -3.354 1.00 96.56 96 ALA A N 1
ATOM 757 C CA . ALA A 1 96 ? 7.447 -2.762 -3.424 1.00 96.56 96 ALA A CA 1
ATOM 758 C C . ALA A 1 96 ? 7.924 -2.712 -4.877 1.00 96.56 96 ALA A C 1
ATOM 760 O O . ALA A 1 96 ? 8.873 -1.992 -5.183 1.00 96.56 96 ALA A O 1
ATOM 761 N N . THR A 1 97 ? 7.205 -3.371 -5.791 1.00 97.12 97 THR A N 1
ATOM 762 C CA . THR A 1 97 ? 7.528 -3.351 -7.220 1.00 97.12 97 THR A CA 1
ATOM 763 C C . THR A 1 97 ? 7.461 -1.943 -7.797 1.00 97.12 97 THR A C 1
ATOM 765 O O . THR A 1 97 ? 8.392 -1.543 -8.487 1.00 97.12 97 THR A O 1
ATOM 768 N N . LYS A 1 98 ? 6.419 -1.154 -7.499 1.00 96.62 98 LYS A N 1
ATOM 769 C CA . LYS A 1 98 ? 6.319 0.242 -7.964 1.00 96.62 98 LYS A CA 1
ATOM 770 C C . LYS A 1 98 ? 7.484 1.091 -7.468 1.00 96.62 98 LYS A C 1
ATOM 772 O O . LYS A 1 98 ? 8.061 1.837 -8.254 1.00 96.62 98 LYS A O 1
ATOM 777 N N . LYS A 1 99 ? 7.853 0.953 -6.192 1.00 96.19 99 LYS A N 1
ATOM 778 C CA . LYS A 1 99 ? 9.005 1.656 -5.621 1.00 96.19 99 LYS A CA 1
ATOM 779 C C . LYS A 1 99 ? 10.297 1.280 -6.352 1.00 96.19 99 LYS A C 1
ATOM 781 O O . LYS A 1 99 ? 10.988 2.161 -6.850 1.00 96.19 99 LYS A O 1
ATOM 786 N N . THR A 1 100 ? 10.590 -0.015 -6.474 1.00 96.00 100 THR A N 1
ATOM 787 C CA . THR A 1 100 ? 11.798 -0.494 -7.163 1.00 96.00 100 THR A CA 1
ATOM 788 C C . THR A 1 100 ? 11.801 -0.110 -8.642 1.00 96.00 100 THR A C 1
ATOM 790 O O . THR A 1 100 ? 12.842 0.256 -9.176 1.00 96.00 100 THR A O 1
ATOM 793 N N . PHE A 1 101 ? 10.648 -0.140 -9.309 1.00 95.88 101 PHE A N 1
ATOM 794 C CA . PHE A 1 101 ? 10.509 0.286 -10.698 1.00 95.88 101 PHE A CA 1
ATOM 795 C C . PHE A 1 101 ? 10.837 1.775 -10.868 1.00 95.88 101 PHE A C 1
ATOM 797 O O . PHE A 1 101 ? 11.599 2.127 -11.762 1.00 95.88 101 PHE A O 1
ATOM 804 N N . GLN A 1 102 ? 10.334 2.644 -9.986 1.00 94.12 102 GLN A N 1
ATOM 805 C CA . GLN A 1 102 ? 10.659 4.074 -10.001 1.00 94.12 102 GLN A CA 1
ATOM 806 C C . GLN A 1 102 ? 12.149 4.332 -9.751 1.00 94.12 102 GLN A C 1
ATOM 808 O O . GLN A 1 102 ? 12.756 5.133 -10.455 1.00 94.12 102 GLN A O 1
ATOM 813 N N . GLU A 1 103 ? 12.751 3.634 -8.786 1.00 94.19 103 GLU A N 1
ATOM 814 C CA . GLU A 1 103 ? 14.192 3.714 -8.513 1.00 94.19 103 GLU A CA 1
ATOM 815 C C . GLU A 1 103 ? 15.026 3.235 -9.710 1.00 94.19 103 GLU A C 1
ATOM 817 O O . GLU A 1 103 ? 16.043 3.838 -10.056 1.00 94.19 103 GLU A O 1
ATOM 822 N N . TRP A 1 104 ? 14.585 2.168 -10.376 1.00 93.75 104 TRP A N 1
ATOM 823 C CA . TRP A 1 104 ? 15.235 1.646 -11.569 1.00 93.75 104 TRP A CA 1
ATOM 824 C C . TRP A 1 104 ? 15.146 2.619 -12.747 1.00 93.75 104 TRP A C 1
ATOM 826 O O . TRP A 1 104 ? 16.169 2.861 -13.383 1.00 93.75 104 TRP A O 1
ATOM 836 N N . LEU A 1 105 ? 13.986 3.245 -12.989 1.00 91.31 105 LEU A N 1
ATOM 837 C CA . LEU A 1 105 ? 13.793 4.228 -14.065 1.00 91.31 105 LEU A CA 1
ATOM 838 C C . LEU A 1 105 ? 14.787 5.397 -14.007 1.00 91.31 105 LEU A C 1
ATOM 840 O O . LEU A 1 105 ? 15.166 5.920 -15.051 1.00 91.31 105 LEU A O 1
ATOM 844 N N . LEU A 1 106 ? 15.258 5.781 -12.814 1.00 90.69 106 LEU A N 1
ATOM 845 C CA . LEU A 1 106 ? 16.288 6.818 -12.654 1.00 90.69 106 LEU A CA 1
ATOM 846 C C . LEU A 1 106 ? 17.651 6.421 -13.246 1.00 90.69 106 LEU A C 1
ATOM 848 O O . LEU A 1 106 ? 18.473 7.289 -13.526 1.00 90.69 106 LEU A O 1
ATOM 852 N N . ASN A 1 107 ? 17.893 5.121 -13.414 1.00 88.88 107 ASN A N 1
ATOM 853 C CA . ASN A 1 107 ? 19.150 4.545 -13.887 1.00 88.88 107 ASN A CA 1
ATOM 854 C C . ASN A 1 107 ? 19.043 3.959 -15.304 1.00 88.88 107 ASN A C 1
ATOM 856 O O . ASN A 1 107 ? 20.020 3.413 -15.818 1.00 88.88 107 ASN A O 1
ATOM 860 N N . VAL A 1 108 ? 17.869 4.045 -15.932 1.00 87.75 108 VAL A N 1
ATOM 861 C CA . VAL A 1 108 ? 17.643 3.529 -17.283 1.00 87.75 108 VAL A CA 1
ATOM 862 C C . VAL A 1 108 ? 18.423 4.372 -18.307 1.00 87.75 108 VAL A C 1
ATOM 864 O O . VAL A 1 108 ? 18.416 5.604 -18.218 1.00 87.75 108 VAL A O 1
ATOM 867 N N . PRO A 1 109 ? 19.108 3.747 -19.288 1.00 85.69 109 PRO A N 1
ATOM 868 C CA . PRO A 1 109 ? 19.808 4.471 -20.341 1.00 85.69 109 PRO A CA 1
ATOM 869 C C . PRO A 1 109 ? 18.882 5.437 -21.098 1.00 85.69 109 PRO A C 1
ATOM 871 O O . PRO A 1 109 ? 17.742 5.089 -21.393 1.00 85.69 109 PRO A O 1
ATOM 874 N N . PRO A 1 110 ? 19.371 6.622 -21.502 1.00 78.50 110 PRO A N 1
ATOM 875 C CA . PRO A 1 110 ? 18.554 7.635 -22.177 1.00 78.50 110 PRO A CA 1
ATOM 876 C C . PRO A 1 110 ? 18.155 7.263 -23.614 1.00 78.50 110 PRO A C 1
ATOM 878 O O . PRO A 1 110 ? 17.410 8.004 -24.247 1.00 78.50 110 PRO A O 1
ATOM 881 N N . VAL A 1 111 ? 18.692 6.166 -24.155 1.00 85.88 111 VAL A N 1
ATOM 882 C CA . VAL A 1 111 ? 18.374 5.661 -25.492 1.00 85.88 111 VAL A CA 1
ATOM 883 C C . VAL A 1 111 ? 18.048 4.182 -25.366 1.00 85.88 111 VAL A C 1
ATOM 885 O O . VAL A 1 111 ? 18.933 3.375 -25.074 1.00 85.88 111 VAL A O 1
ATOM 888 N N . LEU A 1 112 ? 16.786 3.843 -25.599 1.00 86.38 112 LEU A N 1
ATOM 889 C CA . LEU A 1 112 ? 16.275 2.480 -25.622 1.00 86.38 112 LEU A CA 1
ATOM 890 C C . LEU A 1 112 ? 15.718 2.153 -27.011 1.00 86.38 112 LEU A C 1
ATOM 892 O O . LEU A 1 112 ? 15.490 3.035 -27.840 1.00 86.38 112 LEU A O 1
ATOM 896 N N . SER A 1 113 ? 15.523 0.866 -27.295 1.00 90.12 113 SER A N 1
ATOM 897 C CA . SER A 1 113 ? 14.715 0.477 -28.450 1.00 90.12 113 SER A CA 1
ATOM 898 C C . SER A 1 113 ? 13.240 0.771 -28.164 1.00 90.12 113 SER A C 1
ATOM 900 O O . SER A 1 113 ? 12.792 0.638 -27.026 1.00 90.12 113 SER A O 1
ATOM 902 N N . GLN A 1 114 ? 12.469 1.103 -29.206 1.00 91.12 114 GLN A N 1
ATOM 903 C CA . GLN A 1 114 ? 11.026 1.351 -29.079 1.00 91.12 114 GLN A CA 1
ATOM 904 C C . GLN A 1 114 ? 10.294 0.183 -28.400 1.00 91.12 114 GLN A C 1
ATOM 906 O O . GLN A 1 114 ? 9.411 0.396 -27.583 1.00 91.12 114 GLN A O 1
ATOM 911 N N . GLU A 1 115 ? 10.704 -1.052 -28.700 1.00 91.88 115 GLU A N 1
ATOM 912 C CA . GLU A 1 115 ? 10.141 -2.259 -28.088 1.00 91.88 115 GLU A CA 1
ATOM 913 C C . GLU A 1 115 ? 10.315 -2.271 -26.562 1.00 91.88 115 GLU A C 1
ATOM 915 O O . GLU A 1 115 ? 9.370 -2.570 -25.837 1.00 91.88 115 GLU A O 1
ATOM 920 N N . ILE A 1 116 ? 11.498 -1.896 -26.061 1.00 90.50 116 ILE A N 1
ATOM 921 C CA . ILE A 1 116 ? 11.765 -1.844 -24.619 1.00 90.50 116 ILE A CA 1
ATOM 922 C C . ILE A 1 116 ? 10.995 -0.687 -23.972 1.00 90.50 116 ILE A C 1
ATOM 924 O O . ILE A 1 116 ? 10.440 -0.861 -22.889 1.00 90.50 116 ILE A O 1
ATOM 928 N N . GLU A 1 117 ? 10.920 0.477 -24.622 1.00 91.19 117 GLU A N 1
ATOM 929 C CA . GLU A 1 117 ? 10.130 1.609 -24.116 1.00 91.19 117 GLU A CA 1
ATOM 930 C C . GLU A 1 117 ? 8.641 1.262 -23.999 1.00 91.19 117 GLU A C 1
ATOM 932 O O . GLU A 1 117 ? 8.015 1.552 -22.975 1.00 91.19 117 GLU A O 1
ATOM 937 N N . ASP A 1 118 ? 8.090 0.587 -25.009 1.00 93.75 118 ASP A N 1
ATOM 938 C CA . ASP A 1 118 ? 6.701 0.136 -25.011 1.00 93.75 118 ASP A CA 1
ATOM 939 C C . ASP A 1 118 ? 6.460 -0.901 -23.899 1.00 93.75 118 ASP A C 1
ATOM 941 O O . ASP A 1 118 ? 5.465 -0.806 -23.176 1.00 93.75 118 ASP A O 1
ATOM 945 N N . GLU A 1 119 ? 7.380 -1.854 -23.696 1.00 93.56 119 GLU A N 1
ATOM 946 C CA . GLU A 1 119 ? 7.302 -2.823 -22.594 1.00 93.56 119 GLU A CA 1
ATOM 947 C C . GLU A 1 119 ? 7.314 -2.141 -21.214 1.00 93.56 119 GLU A C 1
ATOM 949 O O . GLU A 1 119 ? 6.492 -2.477 -20.354 1.00 93.56 119 GLU A O 1
ATOM 954 N N . ILE A 1 120 ? 8.202 -1.162 -21.003 1.00 93.56 120 ILE A N 1
ATOM 955 C CA . ILE A 1 120 ? 8.265 -0.361 -19.770 1.00 93.56 120 ILE A CA 1
ATOM 956 C C . ILE A 1 120 ? 6.944 0.381 -19.548 1.00 93.56 120 ILE A C 1
ATOM 958 O O . ILE A 1 120 ? 6.389 0.349 -18.446 1.00 93.56 120 ILE A O 1
ATOM 962 N N . GLY A 1 121 ? 6.422 1.034 -20.590 1.00 93.38 121 GLY A N 1
ATOM 963 C CA . GLY A 1 121 ? 5.172 1.786 -20.527 1.00 93.38 121 GLY A CA 1
ATOM 964 C C . GLY A 1 121 ? 3.970 0.900 -20.200 1.00 93.38 121 GLY A C 1
ATOM 965 O O . GLY A 1 121 ? 3.164 1.238 -19.330 1.00 93.38 121 GLY A O 1
ATOM 966 N N . LEU A 1 122 ? 3.864 -0.263 -20.849 1.00 95.00 122 LEU A N 1
ATOM 967 C CA . LEU A 1 122 ? 2.811 -1.243 -20.583 1.00 95.00 122 LEU A CA 1
ATOM 968 C C . LEU A 1 122 ? 2.883 -1.775 -19.150 1.00 95.00 122 LEU A C 1
ATOM 970 O O . LEU A 1 122 ? 1.856 -1.831 -18.472 1.00 95.00 122 LEU A O 1
ATOM 974 N N . PHE A 1 123 ? 4.083 -2.109 -18.670 1.00 95.25 123 PHE A N 1
ATOM 975 C CA . PHE A 1 123 ? 4.276 -2.588 -17.304 1.00 95.25 123 PHE A CA 1
ATOM 976 C C . PHE A 1 123 ? 3.892 -1.527 -16.263 1.00 95.25 123 PHE A C 1
ATOM 978 O O . PHE A 1 123 ? 3.171 -1.832 -15.312 1.00 95.25 123 PHE A O 1
ATOM 985 N N . ASN A 1 124 ? 4.288 -0.267 -16.473 1.00 95.38 124 ASN A N 1
ATOM 986 C CA . ASN A 1 124 ? 3.902 0.836 -15.595 1.00 95.38 124 ASN A CA 1
ATOM 987 C C . ASN A 1 124 ? 2.378 1.036 -15.551 1.00 95.38 124 ASN A C 1
ATOM 989 O O . ASN A 1 124 ? 1.791 1.127 -14.475 1.00 95.38 124 ASN A O 1
ATOM 993 N N . ASN A 1 125 ? 1.724 1.056 -16.716 1.00 95.81 125 ASN A N 1
ATOM 994 C CA . ASN A 1 125 ? 0.270 1.210 -16.802 1.00 95.81 125 ASN A CA 1
ATOM 995 C C . ASN A 1 125 ? -0.470 0.073 -16.086 1.00 95.81 125 ASN A C 1
ATOM 997 O O . ASN A 1 125 ? -1.494 0.301 -15.440 1.00 95.81 125 ASN A O 1
ATOM 1001 N N . GLU A 1 126 ? 0.048 -1.152 -16.178 1.00 94.69 126 GLU A N 1
ATOM 1002 C CA . GLU A 1 126 ? -0.505 -2.298 -15.464 1.00 94.69 126 GLU A CA 1
ATOM 1003 C C . GLU A 1 126 ? -0.366 -2.142 -13.942 1.00 94.69 126 GLU A C 1
ATOM 1005 O O . GLU A 1 126 ? -1.357 -2.313 -13.228 1.00 94.69 126 GLU A O 1
ATOM 1010 N N . LEU A 1 127 ? 0.817 -1.754 -13.447 1.00 95.31 127 LEU A N 1
ATOM 1011 C CA . LEU A 1 127 ? 1.047 -1.496 -12.022 1.00 95.31 127 LEU A CA 1
ATOM 1012 C C . LEU A 1 127 ? 0.136 -0.389 -11.477 1.00 95.31 127 LEU A C 1
ATOM 1014 O O . LEU A 1 127 ? -0.409 -0.528 -10.381 1.00 95.31 127 LEU A O 1
ATOM 1018 N N . GLU A 1 128 ? -0.059 0.698 -12.227 1.00 96.06 128 GLU A N 1
ATOM 1019 C CA . GLU A 1 128 ? -0.973 1.777 -11.840 1.00 96.06 128 GLU A CA 1
ATOM 1020 C C . GLU A 1 128 ? -2.425 1.298 -11.772 1.00 96.06 128 GLU A C 1
ATOM 1022 O O . GLU A 1 128 ? -3.106 1.514 -10.765 1.00 96.06 128 GLU A O 1
ATOM 1027 N N . ARG A 1 129 ? -2.886 0.582 -12.804 1.00 95.56 129 ARG A N 1
ATOM 1028 C CA . ARG A 1 129 ? -4.252 0.049 -12.862 1.00 95.56 129 ARG A CA 1
ATOM 1029 C C . ARG A 1 129 ? -4.551 -0.863 -11.676 1.00 95.56 129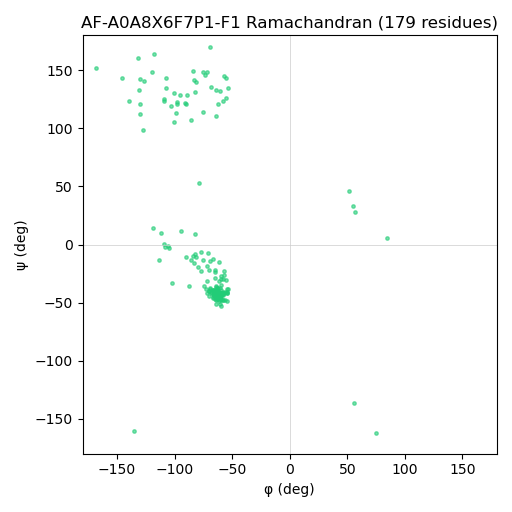 ARG A C 1
ATOM 1031 O O . ARG A 1 129 ? -5.595 -0.723 -11.046 1.00 95.56 129 ARG A O 1
ATOM 1038 N N . ILE A 1 130 ? -3.656 -1.800 -11.376 1.00 95.56 130 ILE A N 1
ATOM 1039 C CA . ILE A 1 130 ? -3.879 -2.775 -10.303 1.00 95.56 130 ILE A CA 1
ATOM 1040 C C . ILE A 1 130 ? -3.765 -2.095 -8.940 1.00 95.56 130 ILE A C 1
ATOM 1042 O O . ILE A 1 130 ? -4.623 -2.302 -8.086 1.00 95.56 130 ILE A O 1
ATOM 1046 N N . SER A 1 131 ? -2.781 -1.210 -8.753 1.00 95.75 131 SER A N 1
ATOM 1047 C CA . SER A 1 131 ? -2.656 -0.414 -7.528 1.00 95.75 131 SER A CA 1
ATOM 1048 C C . SER A 1 131 ? -3.938 0.368 -7.225 1.00 95.75 131 SER A C 1
ATOM 1050 O O . SER A 1 131 ? -4.373 0.392 -6.075 1.00 95.75 131 SER A O 1
ATOM 1052 N N . PHE A 1 132 ? -4.574 0.956 -8.243 1.00 96.56 132 PHE A N 1
ATOM 1053 C CA . PHE A 1 132 ? -5.846 1.658 -8.085 1.00 96.56 132 PHE A CA 1
ATOM 1054 C C . PHE A 1 132 ? -6.978 0.737 -7.607 1.00 96.56 132 PHE A C 1
ATOM 1056 O O . PHE A 1 132 ? -7.726 1.114 -6.704 1.00 96.56 132 PHE A O 1
ATOM 1063 N N . VAL A 1 133 ? -7.092 -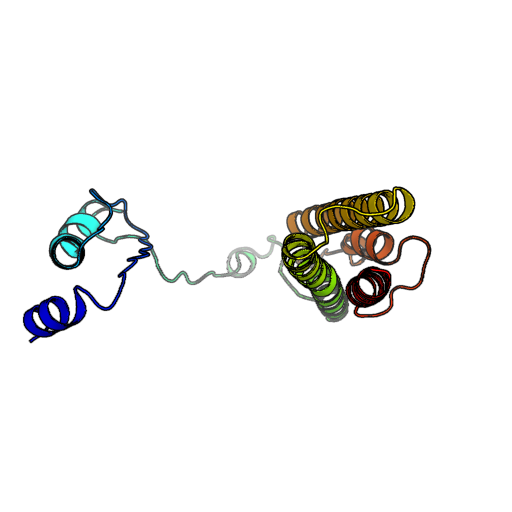0.474 -8.163 1.00 96.81 133 VAL A N 1
ATOM 1064 C CA . VAL A 1 133 ? -8.100 -1.458 -7.727 1.00 96.81 133 VAL A CA 1
ATOM 1065 C C . VAL A 1 133 ? -7.905 -1.825 -6.256 1.00 96.81 133 VAL A C 1
ATOM 1067 O O . VAL A 1 133 ? -8.873 -1.832 -5.499 1.00 96.81 133 VAL A O 1
ATOM 1070 N N . PHE A 1 134 ? -6.664 -2.051 -5.822 1.00 96.56 134 PHE A N 1
ATOM 1071 C CA . PHE A 1 134 ? -6.373 -2.335 -4.416 1.00 96.56 134 PHE A CA 1
ATOM 1072 C C . PHE A 1 134 ? -6.759 -1.171 -3.502 1.00 96.56 134 PHE A C 1
ATOM 1074 O O . PHE A 1 134 ? -7.437 -1.393 -2.504 1.00 96.56 134 PHE A O 1
ATOM 1081 N N . TYR A 1 135 ? -6.417 0.073 -3.855 1.00 96.12 135 TYR A N 1
ATOM 1082 C CA . TYR A 1 135 ? -6.847 1.241 -3.076 1.00 96.12 135 TYR A CA 1
ATOM 1083 C C . TYR A 1 135 ? -8.370 1.368 -2.998 1.00 96.12 135 TYR A C 1
ATOM 1085 O O . TYR A 1 135 ? -8.903 1.7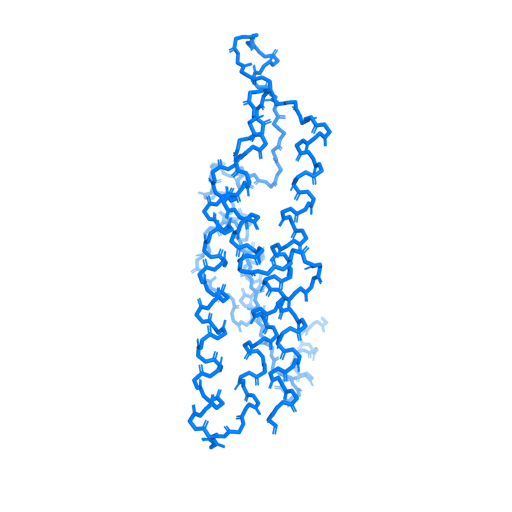13 -1.943 1.00 96.12 135 TYR A O 1
ATOM 1093 N N . LYS A 1 136 ? -9.078 1.068 -4.092 1.00 96.06 136 LYS A N 1
ATOM 1094 C CA . LYS A 1 136 ? -10.542 1.062 -4.120 1.00 96.06 136 LYS A CA 1
ATOM 1095 C C . LYS A 1 136 ? -11.112 -0.001 -3.180 1.00 96.06 136 LYS A C 1
ATOM 1097 O O . LYS A 1 136 ? -12.031 0.313 -2.432 1.00 96.06 136 LYS A O 1
ATOM 1102 N N . VAL A 1 137 ? -10.590 -1.227 -3.206 1.00 95.00 137 VAL A N 1
ATOM 1103 C CA . VAL A 1 137 ? -11.042 -2.303 -2.310 1.00 95.00 137 VAL A CA 1
ATOM 1104 C C . VAL A 1 137 ? -10.740 -1.942 -0.857 1.00 95.00 137 VAL A C 1
ATOM 1106 O O . VAL A 1 137 ? -11.666 -1.910 -0.054 1.00 95.00 137 VAL A O 1
ATOM 1109 N N . LEU A 1 138 ? -9.498 -1.552 -0.541 1.00 93.25 138 LEU A N 1
ATOM 1110 C CA . LEU A 1 138 ? -9.068 -1.133 0.801 1.00 93.25 138 LEU A CA 1
ATOM 1111 C C . LEU A 1 138 ? -9.931 0.004 1.369 1.00 93.25 138 LEU A C 1
ATOM 1113 O O . LEU A 1 138 ? -10.299 -0.022 2.540 1.00 93.25 138 LEU A O 1
ATOM 1117 N N . GLY A 1 139 ? -10.288 0.988 0.539 1.00 91.75 139 GLY A N 1
ATOM 1118 C CA . GLY A 1 139 ? -11.126 2.117 0.947 1.00 91.75 139 GLY A CA 1
ATOM 1119 C C . GLY A 1 139 ? -12.587 1.761 1.243 1.00 91.75 139 GLY A C 1
ATOM 1120 O O . GLY A 1 139 ? -13.286 2.581 1.830 1.00 91.75 139 GLY A O 1
ATOM 1121 N N . ASN A 1 140 ? -13.049 0.571 0.846 1.00 91.38 140 ASN A N 1
ATOM 1122 C CA . ASN A 1 140 ? -14.429 0.110 1.022 1.00 91.38 140 ASN A CA 1
ATOM 1123 C C . ASN A 1 140 ? -14.536 -1.160 1.885 1.00 91.38 140 ASN A C 1
ATOM 1125 O O . ASN A 1 140 ? -15.587 -1.799 1.880 1.00 91.38 140 ASN A O 1
ATOM 1129 N N . ILE A 1 141 ? -13.472 -1.541 2.603 1.00 90.19 141 ILE A N 1
ATOM 1130 C CA . ILE A 1 141 ? -13.482 -2.751 3.432 1.00 90.19 141 ILE A CA 1
ATOM 1131 C C . ILE A 1 141 ? -14.561 -2.655 4.516 1.00 90.19 141 ILE A C 1
ATOM 1133 O O . ILE A 1 141 ? -14.632 -1.676 5.261 1.00 90.19 141 ILE A O 1
ATOM 1137 N N . ASN A 1 142 ? -15.350 -3.722 4.640 1.00 85.38 142 ASN A N 1
ATOM 1138 C CA . ASN A 1 142 ? -16.248 -3.959 5.763 1.00 85.38 142 ASN A CA 1
ATOM 1139 C C . ASN A 1 142 ? -15.703 -5.110 6.623 1.00 85.38 142 ASN A C 1
ATOM 1141 O O . ASN A 1 142 ? -15.518 -6.220 6.123 1.00 85.38 142 ASN A O 1
ATOM 1145 N N . LEU A 1 143 ? -15.484 -4.842 7.915 1.00 82.69 143 LEU A N 1
ATOM 1146 C CA . LEU A 1 143 ? -15.047 -5.820 8.926 1.00 82.69 143 LEU A CA 1
ATOM 1147 C C . LEU A 1 143 ? -16.133 -6.125 9.976 1.00 82.69 143 LEU A C 1
ATOM 1149 O O . LEU A 1 143 ? -15.846 -6.714 11.019 1.00 82.69 143 LEU A O 1
ATOM 1153 N N . ALA A 1 144 ? -17.367 -5.670 9.756 1.00 78.81 144 ALA A N 1
ATOM 1154 C CA . ALA A 1 144 ? -18.484 -5.974 10.642 1.00 78.81 144 ALA A CA 1
ATOM 1155 C C . ALA A 1 144 ? -18.889 -7.459 10.552 1.00 78.81 144 ALA A C 1
ATOM 1157 O O . ALA A 1 144 ? -18.430 -8.204 9.691 1.00 78.81 144 ALA A O 1
ATOM 1158 N N . GLU A 1 145 ? -19.762 -7.904 11.455 1.00 69.25 145 GLU A N 1
ATOM 1159 C CA . GLU A 1 145 ? -20.238 -9.294 11.533 1.00 69.25 145 GLU A CA 1
ATOM 1160 C C . GLU A 1 145 ? -20.897 -9.810 10.236 1.00 69.25 145 GLU A C 1
ATOM 1162 O O . GLU A 1 145 ? -20.912 -11.015 9.994 1.00 69.25 145 GLU A O 1
ATOM 1167 N N . ASP A 1 146 ? -21.395 -8.916 9.378 1.00 76.69 146 ASP A N 1
ATOM 1168 C CA . ASP A 1 146 ? -21.976 -9.222 8.065 1.00 76.69 146 ASP A CA 1
ATOM 1169 C C . ASP A 1 146 ? -20.977 -9.115 6.896 1.00 76.69 146 ASP A C 1
ATOM 1171 O O . ASP A 1 146 ? -21.382 -9.135 5.732 1.00 76.69 146 ASP A O 1
ATOM 1175 N N . ALA A 1 147 ? -19.678 -8.994 7.188 1.00 82.81 147 ALA A N 1
ATOM 1176 C CA . ALA A 1 147 ? -18.633 -8.870 6.182 1.00 82.81 147 ALA A CA 1
ATOM 1177 C C . ALA A 1 147 ? -18.620 -10.061 5.212 1.00 82.81 147 ALA A C 1
ATOM 1179 O O . ALA A 1 147 ? -18.447 -11.218 5.603 1.00 82.81 147 ALA A O 1
ATOM 1180 N N . ASP A 1 148 ? -18.734 -9.753 3.921 1.00 85.50 148 ASP A N 1
ATOM 1181 C CA . ASP A 1 148 ? -18.629 -10.732 2.845 1.00 85.50 148 ASP A CA 1
ATOM 1182 C C . ASP A 1 148 ? -17.170 -10.866 2.392 1.00 85.50 148 ASP A C 1
ATOM 1184 O O . ASP A 1 148 ? -16.516 -9.874 2.074 1.00 85.50 148 ASP A O 1
ATOM 1188 N N . VAL A 1 149 ? -16.652 -12.091 2.330 1.00 86.00 149 VAL A N 1
ATOM 1189 C CA . VAL A 1 149 ? -15.299 -12.377 1.824 1.00 86.00 149 VAL A CA 1
ATOM 1190 C C . VAL A 1 149 ? -15.145 -12.046 0.337 1.00 86.00 149 VAL A C 1
ATOM 1192 O O . VAL A 1 149 ? -14.039 -11.750 -0.114 1.00 86.00 149 VAL A O 1
ATOM 1195 N N . GLU A 1 150 ? -16.241 -12.022 -0.427 1.00 90.62 150 GLU A N 1
ATOM 1196 C CA . GLU A 1 150 ? -16.225 -11.659 -1.849 1.00 90.62 150 GLU A CA 1
ATOM 1197 C C . GLU A 1 150 ? -15.848 -10.186 -2.080 1.00 90.62 150 GLU A C 1
ATOM 1199 O O . GLU A 1 150 ? -15.500 -9.815 -3.202 1.00 90.62 150 GLU A O 1
ATOM 1204 N N . GLN A 1 151 ? -15.832 -9.346 -1.035 1.00 91.94 151 GLN A N 1
ATOM 1205 C CA . GLN A 1 151 ? -15.409 -7.943 -1.133 1.00 91.94 151 GLN A CA 1
ATOM 1206 C C . GLN A 1 151 ? -13.977 -7.781 -1.678 1.00 91.94 151 GLN A C 1
ATOM 1208 O O . GLN A 1 151 ? -13.656 -6.765 -2.294 1.00 91.94 151 GLN A O 1
ATOM 1213 N N . PHE A 1 152 ? -13.122 -8.794 -1.501 1.00 93.75 152 PHE A N 1
ATOM 1214 C CA . PHE A 1 152 ? -11.728 -8.772 -1.954 1.00 93.75 152 PHE A CA 1
ATOM 1215 C C . PHE A 1 152 ? -11.531 -9.301 -3.373 1.00 93.75 152 PHE A C 1
ATOM 1217 O O . PHE A 1 152 ? -10.460 -9.133 -3.959 1.00 93.75 152 PHE A O 1
ATOM 1224 N N . LYS A 1 153 ? -12.562 -9.920 -3.954 1.00 93.81 153 LYS A N 1
ATOM 1225 C CA . LYS A 1 153 ? -12.472 -10.602 -5.244 1.00 93.81 153 LYS A CA 1
ATOM 1226 C C . LYS A 1 153 ? -11.979 -9.698 -6.364 1.00 93.81 153 LYS A C 1
ATOM 1228 O O . LYS A 1 153 ? -11.140 -10.117 -7.149 1.00 93.81 153 LYS A O 1
ATOM 1233 N N . GLU A 1 154 ? -12.440 -8.447 -6.407 1.00 94.56 154 GLU A N 1
ATOM 1234 C CA . GLU A 1 154 ? -11.990 -7.484 -7.420 1.00 94.56 154 GLU A CA 1
ATOM 1235 C C . GLU A 1 154 ? -10.464 -7.279 -7.368 1.00 94.56 154 GLU A C 1
ATOM 1237 O O . GLU A 1 154 ? -9.816 -7.235 -8.414 1.00 94.56 154 GLU A O 1
ATOM 1242 N N . ALA A 1 155 ? -9.876 -7.209 -6.167 1.00 95.06 155 ALA A N 1
ATOM 1243 C CA . ALA A 1 155 ? -8.430 -7.074 -5.992 1.00 95.06 155 ALA A CA 1
ATOM 1244 C C . ALA A 1 155 ? -7.687 -8.357 -6.384 1.00 95.06 155 ALA A C 1
ATOM 1246 O O . ALA A 1 155 ? -6.696 -8.286 -7.113 1.00 95.06 155 ALA A O 1
ATOM 1247 N N . PHE A 1 156 ? -8.184 -9.523 -5.968 1.00 95.00 156 PHE A N 1
ATOM 1248 C CA . PHE A 1 156 ? -7.560 -10.808 -6.293 1.00 95.00 156 PHE A CA 1
ATOM 1249 C C . PHE A 1 156 ? -7.605 -11.120 -7.789 1.00 95.00 156 PHE A C 1
ATOM 1251 O O . PHE A 1 156 ? -6.586 -11.502 -8.367 1.00 95.00 156 PHE A O 1
ATOM 1258 N N . ASP A 1 157 ? -8.745 -10.884 -8.435 1.00 94.19 157 ASP A N 1
ATOM 1259 C CA . ASP A 1 157 ? -8.904 -11.044 -9.880 1.00 94.19 157 ASP A CA 1
ATOM 1260 C C . ASP A 1 157 ? -7.991 -10.058 -10.630 1.00 94.19 157 ASP A C 1
ATOM 1262 O O . ASP A 1 157 ? -7.336 -10.426 -11.609 1.00 94.19 157 ASP A O 1
ATOM 1266 N N . ALA A 1 158 ? -7.868 -8.815 -10.147 1.00 94.38 158 ALA A N 1
ATOM 1267 C CA . ALA A 1 158 ? -6.954 -7.834 -10.726 1.00 94.38 158 ALA A CA 1
ATOM 1268 C C . ALA A 1 158 ? -5.475 -8.226 -10.563 1.00 94.38 158 ALA A C 1
ATOM 1270 O O . ALA A 1 158 ? -4.698 -8.040 -11.503 1.00 94.38 158 ALA A O 1
ATOM 1271 N N . TYR A 1 159 ? -5.081 -8.778 -9.410 1.00 94.44 159 TYR A N 1
ATOM 1272 C CA . TYR A 1 159 ? -3.718 -9.252 -9.159 1.00 94.44 159 TYR A CA 1
ATOM 1273 C C . TYR A 1 159 ? -3.371 -10.462 -10.037 1.00 94.44 159 TYR A C 1
ATOM 1275 O O . TYR A 1 159 ? -2.311 -10.487 -10.683 1.00 94.44 159 TYR A O 1
ATOM 1283 N N . ALA A 1 160 ? -4.281 -11.439 -10.114 1.00 92.00 160 ALA A N 1
ATOM 1284 C CA . ALA A 1 160 ? -4.143 -12.624 -10.953 1.00 92.00 160 ALA A CA 1
ATOM 1285 C C . ALA A 1 160 ? -4.044 -12.254 -12.443 1.00 92.00 160 ALA A C 1
ATOM 1287 O O . ALA A 1 160 ? -3.114 -12.706 -13.126 1.00 92.00 160 ALA A O 1
ATOM 1288 N N . GLY A 1 161 ? -4.919 -11.361 -12.923 1.00 85.44 161 GLY A N 1
ATOM 1289 C CA . GLY A 1 161 ? -5.020 -10.987 -14.335 1.00 85.44 161 GLY A CA 1
ATOM 1290 C C . GLY A 1 161 ? -5.257 -12.214 -15.222 1.00 85.44 161 GLY A C 1
ATOM 1291 O O . GLY A 1 161 ? -6.001 -13.115 -14.851 1.00 85.44 161 GLY A O 1
ATOM 1292 N N . ASP A 1 162 ? -4.558 -12.296 -16.357 1.00 72.25 162 ASP A N 1
ATOM 1293 C CA . ASP A 1 162 ? -4.644 -13.441 -17.285 1.00 72.25 162 ASP A CA 1
ATOM 1294 C C . ASP A 1 162 ? -3.765 -14.645 -16.871 1.00 72.25 162 ASP A C 1
ATOM 1296 O O . ASP A 1 162 ? -3.557 -15.578 -17.649 1.00 72.25 162 ASP A O 1
ATOM 1300 N N . GLY A 1 163 ? -3.179 -14.615 -15.670 1.00 70.62 163 GLY A N 1
ATOM 1301 C CA . GLY A 1 163 ? -2.156 -15.565 -15.236 1.00 70.62 163 GLY A CA 1
ATOM 1302 C C . GLY A 1 163 ? -2.366 -16.106 -13.824 1.00 70.62 163 GLY A C 1
ATOM 1303 O O . GLY A 1 163 ? -3.452 -16.078 -13.256 1.00 70.62 163 GLY A O 1
ATOM 1304 N N . THR A 1 164 ? -1.294 -16.640 -13.243 1.00 71.94 164 THR A N 1
ATOM 1305 C CA . THR A 1 164 ? -1.310 -17.232 -11.899 1.00 71.94 164 THR A CA 1
ATOM 1306 C C . THR A 1 164 ? -1.166 -16.171 -10.808 1.00 71.94 164 THR A C 1
ATOM 1308 O O . THR A 1 164 ? -0.316 -15.288 -10.929 1.00 71.94 164 THR A O 1
ATOM 1311 N N . SER A 1 165 ? -1.886 -16.324 -9.695 1.00 81.19 165 SER A N 1
ATOM 1312 C CA . SER A 1 165 ? -1.733 -15.516 -8.472 1.00 81.19 165 SER A CA 1
ATOM 1313 C C . SER A 1 165 ? -0.530 -15.968 -7.622 1.00 81.19 165 SER A C 1
ATOM 1315 O O . SER A 1 165 ? -0.670 -16.309 -6.448 1.00 81.19 165 SER A O 1
ATOM 1317 N N . LEU A 1 166 ? 0.653 -16.056 -8.236 1.00 85.44 166 LEU A N 1
ATOM 1318 C CA . LEU A 1 166 ? 1.880 -16.420 -7.525 1.00 85.44 166 LEU A CA 1
ATOM 1319 C C . LEU A 1 166 ? 2.370 -15.253 -6.655 1.00 85.44 166 LEU A C 1
ATOM 1321 O O . LEU A 1 166 ? 2.277 -14.113 -7.104 1.00 85.44 166 LEU A O 1
ATOM 1325 N N . PRO A 1 167 ? 2.965 -15.526 -5.482 1.00 84.75 167 PRO A N 1
ATOM 1326 C CA . PRO A 1 167 ? 3.647 -14.504 -4.696 1.00 84.75 167 PRO A CA 1
ATOM 1327 C C . PRO A 1 167 ? 4.765 -13.816 -5.488 1.00 84.75 167 PRO A C 1
ATOM 1329 O O . PRO A 1 167 ? 5.459 -14.462 -6.287 1.00 84.75 167 PRO A O 1
ATOM 1332 N N . ASP A 1 168 ? 4.952 -12.521 -5.231 1.00 90.62 168 ASP A N 1
ATOM 1333 C CA . ASP A 1 168 ? 5.972 -11.660 -5.846 1.00 90.62 168 ASP A CA 1
ATOM 1334 C C . ASP A 1 168 ? 5.910 -11.624 -7.382 1.00 90.62 168 ASP A C 1
ATOM 1336 O O . ASP A 1 168 ? 6.931 -11.481 -8.067 1.00 90.62 168 ASP A O 1
ATOM 1340 N N . LYS A 1 169 ? 4.722 -11.836 -7.962 1.00 91.69 169 LYS A N 1
ATOM 1341 C CA . LYS A 1 169 ? 4.527 -11.896 -9.416 1.00 91.69 169 LYS A CA 1
ATOM 1342 C C . LYS A 1 169 ? 5.062 -10.639 -10.093 1.00 91.69 169 LYS A C 1
ATOM 1344 O O . LYS A 1 169 ? 5.773 -10.747 -11.098 1.00 91.69 169 LYS A O 1
ATOM 1349 N N . TYR A 1 170 ? 4.705 -9.464 -9.582 1.00 94.25 170 TYR A N 1
ATOM 1350 C CA . TYR A 1 170 ? 5.080 -8.204 -10.217 1.00 94.25 170 TYR A CA 1
ATOM 1351 C C . TYR A 1 170 ? 6.564 -7.922 -10.026 1.00 94.25 170 TYR A C 1
ATOM 1353 O O . TYR A 1 170 ? 7.232 -7.556 -10.997 1.00 94.25 170 TYR A O 1
ATOM 1361 N N . TYR A 1 171 ? 7.114 -8.232 -8.853 1.00 94.00 171 TYR A N 1
ATOM 1362 C CA . TYR A 1 171 ? 8.544 -8.094 -8.608 1.00 94.00 171 TYR A CA 1
ATOM 1363 C C . TYR A 1 171 ? 9.387 -8.989 -9.529 1.00 94.00 171 TYR A C 1
ATOM 1365 O O . TYR A 1 171 ? 10.387 -8.560 -10.107 1.00 94.00 171 TYR A O 1
ATOM 1373 N N . ARG A 1 172 ? 8.965 -10.240 -9.754 1.00 92.50 172 ARG A N 1
ATOM 1374 C CA . ARG A 1 172 ? 9.640 -11.154 -10.695 1.00 92.50 172 ARG A CA 1
ATOM 1375 C C . ARG A 1 172 ? 9.591 -10.640 -12.130 1.00 92.50 172 ARG A C 1
ATOM 1377 O O . ARG A 1 172 ? 10.598 -10.715 -12.831 1.00 92.50 172 ARG A O 1
ATOM 1384 N N . ARG A 1 173 ? 8.445 -10.110 -12.568 1.00 93.00 173 ARG A N 1
ATOM 1385 C CA . ARG A 1 173 ? 8.303 -9.510 -13.906 1.00 93.00 173 ARG A CA 1
ATOM 1386 C C . ARG A 1 173 ? 9.190 -8.282 -14.071 1.00 93.00 173 ARG A C 1
ATOM 1388 O O . ARG A 1 173 ? 9.842 -8.163 -15.105 1.00 93.00 173 ARG A O 1
ATOM 1395 N N . LEU A 1 174 ? 9.271 -7.435 -13.046 1.00 94.19 174 LEU A N 1
ATOM 1396 C CA . LEU A 1 174 ? 10.197 -6.309 -13.020 1.00 94.19 174 LEU A CA 1
ATOM 1397 C C . LEU A 1 174 ? 11.642 -6.787 -13.184 1.00 94.19 174 LEU A C 1
ATOM 1399 O O . LEU A 1 174 ? 12.350 -6.282 -14.045 1.00 94.19 174 LEU A O 1
ATOM 1403 N N . ASN A 1 175 ? 12.067 -7.806 -12.434 1.00 93.56 175 ASN A N 1
ATOM 1404 C CA . ASN A 1 175 ? 13.418 -8.348 -12.576 1.00 93.56 175 ASN A CA 1
ATOM 1405 C C . ASN A 1 175 ? 13.702 -8.829 -14.003 1.00 93.56 175 ASN A C 1
ATOM 1407 O O . ASN A 1 175 ? 14.777 -8.555 -14.524 1.00 93.56 175 ASN A O 1
ATOM 1411 N N . VAL A 1 176 ? 12.755 -9.498 -14.666 1.00 93.12 176 VAL A N 1
ATOM 1412 C CA . VAL A 1 176 ? 12.928 -9.893 -16.075 1.00 93.12 176 VAL A CA 1
ATOM 1413 C C . VAL A 1 176 ? 13.122 -8.671 -16.972 1.00 93.12 176 VAL A C 1
ATOM 1415 O O . VAL A 1 176 ? 14.020 -8.687 -17.808 1.00 93.12 176 VAL A O 1
ATOM 1418 N N . LEU A 1 177 ? 12.324 -7.618 -16.785 1.00 91.50 177 LEU A N 1
ATOM 1419 C CA . LEU A 1 177 ? 12.434 -6.377 -17.555 1.00 91.50 177 LEU A CA 1
ATOM 1420 C C . LEU A 1 177 ? 13.785 -5.681 -17.331 1.00 91.50 177 LEU A C 1
ATOM 1422 O O . LEU A 1 177 ? 14.423 -5.273 -18.294 1.00 91.50 177 LEU A O 1
ATOM 1426 N N . ILE A 1 178 ? 14.256 -5.626 -16.082 1.00 91.81 178 ILE A N 1
ATOM 1427 C CA . ILE A 1 178 ? 15.563 -5.058 -15.724 1.00 91.81 178 ILE A CA 1
ATOM 1428 C C . ILE A 1 178 ? 16.697 -5.773 -16.471 1.00 91.81 178 ILE A C 1
ATOM 1430 O O . ILE A 1 178 ? 17.591 -5.111 -16.976 1.00 91.81 178 ILE A O 1
ATOM 1434 N N . HIS A 1 179 ? 16.659 -7.105 -16.575 1.00 90.19 179 HIS A N 1
ATOM 1435 C CA . HIS A 1 179 ? 17.720 -7.888 -17.227 1.00 90.19 179 HIS A CA 1
ATOM 1436 C C . HIS A 1 179 ? 17.685 -7.839 -18.766 1.00 90.19 179 HIS A C 1
ATOM 1438 O O . HIS A 1 179 ? 18.578 -8.398 -19.405 1.00 90.19 179 HIS A O 1
ATOM 1444 N N . LYS A 1 180 ? 16.656 -7.234 -19.374 1.00 86.00 180 LYS A N 1
ATOM 1445 C CA . LYS A 1 180 ? 16.580 -7.039 -20.832 1.00 86.00 180 LYS A CA 1
ATOM 1446 C C . LYS A 1 180 ? 17.351 -5.805 -21.316 1.00 86.00 180 LYS A C 1
ATOM 1448 O O . LYS A 1 180 ? 17.577 -5.695 -22.521 1.00 86.00 180 LYS A O 1
ATOM 1453 N N . ILE A 1 181 ? 17.704 -4.897 -20.405 1.00 77.38 181 ILE A N 1
ATOM 1454 C CA . ILE A 1 181 ? 18.416 -3.637 -20.667 1.00 77.38 181 ILE A CA 1
ATOM 1455 C C . ILE A 1 181 ? 19.876 -3.788 -20.250 1.00 77.38 181 ILE A C 1
ATOM 1457 O O . ILE A 1 181 ? 20.749 -3.353 -21.033 1.00 77.38 181 ILE A O 1
#

Sequence (181 aa):
NFSRLQEDLKDLSNLEINYYATVPLKGVPNTMESLMELVEDFPTQTQLVNNGIGVPLNMELFPLSALDADVPRFLESKALVDQLDLLESQFDDIRATKKTFQEWLLNVPPVLSQEIEDEIGLFNNELERISFVFYKVLGNINLAEDADVEQFKEAFDAYAGDGTSLPDKYYRRLNVLIHKI

Organism: Trichonephila clavata (NCBI:txid2740835)

Solvent-accessible surface area (backbone atoms only — not comparable to full-atom values): 11140 Å² total; per-residue (Å²): 120,66,71,58,57,55,65,76,34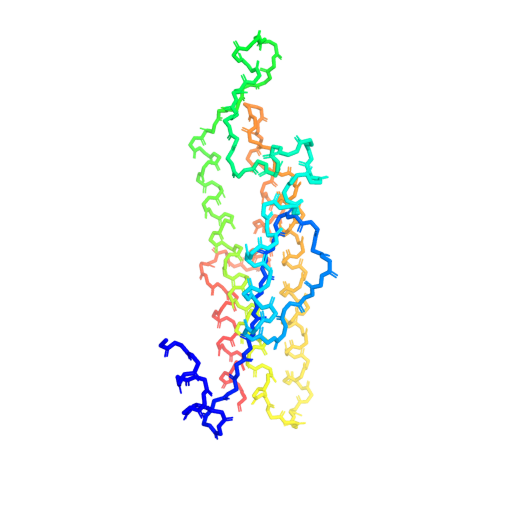,62,92,78,56,86,85,82,71,87,84,89,74,90,63,88,70,96,70,83,45,84,45,73,67,48,43,51,51,49,63,70,45,40,66,65,51,31,42,74,30,72,86,46,71,37,72,82,88,77,80,90,84,75,66,62,42,81,82,37,82,88,43,78,48,73,50,83,45,71,70,51,50,58,51,48,56,51,51,49,55,54,49,48,29,52,53,52,31,52,51,53,48,56,60,46,60,78,70,54,71,97,75,73,56,70,70,57,53,51,51,53,51,52,52,52,52,50,53,52,55,40,50,50,45,41,51,55,42,67,75,64,69,64,60,41,66,84,48,61,73,70,67,49,44,69,41,54,52,51,68,22,57,100,56,75,77,53,86,51,52,59,39,53,51,48,52,56,57,60,75,74,110